Protein AF-A0A858ST60-F1 (afdb_monomer)

pLDDT: mean 84.24, std 15.81, range [35.28, 98.12]

Solvent-accessible surface area (backbone atoms only — not comparable to full-atom values): 11106 Å² total; per-residue (Å²): 142,72,94,86,80,81,90,84,83,56,99,82,56,72,84,71,80,57,80,78,49,50,47,71,65,48,66,47,46,33,68,86,42,82,55,55,53,56,55,50,47,51,54,40,66,73,75,52,78,66,84,66,55,71,64,53,49,55,32,44,48,22,56,53,49,38,51,51,41,40,41,74,74,38,77,75,48,26,35,28,46,76,82,55,61,74,56,27,36,89,90,27,83,46,18,74,73,72,34,45,56,60,40,46,59,47,52,51,49,36,35,74,75,52,35,28,45,74,45,85,43,53,70,44,82,90,79,67,53,66,46,70,21,35,35,42,70,26,74,63,40,45,52,53,58,71,70,43,86,66,54,65,86,57,47,47,69,40,90,84,58,78,75,88,76,50,55,49,101,87,68,48,82,50,83,88,76,82,69,86,88,115

Structure (mmCIF, N/CA/C/O backbone):
data_AF-A0A858ST60-F1
#
_entry.id   AF-A0A858ST60-F1
#
loop_
_atom_site.group_PDB
_atom_site.id
_atom_site.type_symbol
_atom_site.label_atom_id
_atom_site.label_alt_id
_atom_site.label_comp_id
_atom_site.label_asym_id
_atom_site.label_entity_id
_atom_site.label_seq_id
_atom_site.pdbx_PDB_ins_code
_atom_site.Cartn_x
_atom_site.Cartn_y
_atom_site.Cartn_z
_atom_site.occupancy
_atom_site.B_iso_or_equiv
_atom_site.auth_seq_id
_atom_site.auth_comp_id
_atom_site.auth_asym_id
_atom_site.auth_atom_id
_atom_site.pdbx_PDB_model_num
ATOM 1 N N . MET A 1 1 ? 8.477 -40.436 37.171 1.00 43.47 1 MET A N 1
ATOM 2 C CA . MET A 1 1 ? 7.231 -39.637 37.248 1.00 43.47 1 MET A CA 1
ATOM 3 C C . MET A 1 1 ? 7.690 -38.305 36.742 1.00 43.47 1 MET A C 1
ATOM 5 O O . MET A 1 1 ? 8.209 -37.517 37.518 1.00 43.47 1 MET A O 1
ATOM 9 N N . ASP A 1 2 ? 7.718 -38.221 35.424 1.00 41.44 2 ASP A N 1
ATOM 10 C CA . ASP A 1 2 ? 8.486 -37.244 34.677 1.00 41.44 2 ASP A CA 1
ATOM 11 C C . ASP A 1 2 ? 7.484 -36.434 33.866 1.00 41.44 2 ASP A C 1
ATOM 13 O O . ASP A 1 2 ? 6.504 -36.978 33.352 1.00 41.44 2 ASP A O 1
ATOM 17 N N . ASP A 1 3 ? 7.710 -35.129 33.901 1.00 48.69 3 ASP A N 1
ATOM 18 C CA . ASP A 1 3 ? 6.839 -34.047 33.471 1.00 48.69 3 ASP A CA 1
ATOM 19 C C . ASP A 1 3 ? 6.598 -34.052 31.947 1.00 48.69 3 ASP A C 1
ATOM 21 O O . ASP A 1 3 ? 7.170 -33.254 31.209 1.00 48.69 3 ASP A O 1
ATOM 25 N N . ASP A 1 4 ? 5.725 -34.941 31.472 1.00 45.88 4 ASP A N 1
ATOM 26 C CA . ASP A 1 4 ? 5.240 -35.001 30.082 1.00 45.88 4 ASP A CA 1
ATOM 27 C C . ASP A 1 4 ? 3.926 -34.206 29.884 1.00 45.88 4 ASP A C 1
ATOM 29 O O . ASP A 1 4 ? 3.018 -34.655 29.190 1.00 45.88 4 ASP A O 1
ATOM 33 N N . ASP A 1 5 ? 3.801 -33.020 30.491 1.00 44.62 5 ASP A N 1
ATOM 34 C CA . ASP A 1 5 ? 2.557 -32.221 30.477 1.00 44.62 5 ASP A CA 1
ATOM 35 C C . ASP A 1 5 ? 2.788 -30.719 30.186 1.00 44.62 5 ASP A C 1
ATOM 37 O O . ASP A 1 5 ? 2.113 -29.853 30.734 1.00 44.62 5 ASP A O 1
ATOM 41 N N . ASP A 1 6 ? 3.729 -30.385 29.292 1.00 42.47 6 ASP A N 1
ATOM 42 C CA . ASP A 1 6 ? 3.960 -28.985 28.859 1.00 42.47 6 ASP A CA 1
ATOM 43 C C . ASP A 1 6 ? 3.934 -28.782 27.326 1.00 42.47 6 ASP A C 1
ATOM 45 O O . ASP A 1 6 ? 4.264 -27.718 26.803 1.00 42.47 6 ASP A O 1
ATOM 49 N N . TRP A 1 7 ? 3.492 -29.797 26.572 1.00 43.84 7 TRP A N 1
ATOM 50 C CA . TRP A 1 7 ? 3.358 -29.759 25.102 1.00 43.84 7 TRP A CA 1
ATOM 51 C C . TRP A 1 7 ? 1.907 -29.664 24.606 1.00 43.84 7 TRP A C 1
ATOM 53 O O . TRP A 1 7 ? 1.599 -30.022 23.468 1.00 43.84 7 TRP A O 1
ATOM 63 N N . LEU A 1 8 ? 1.007 -29.141 25.442 1.00 40.50 8 LEU A N 1
ATOM 64 C CA . LEU A 1 8 ? -0.413 -28.992 25.124 1.00 40.50 8 LEU A CA 1
ATOM 65 C C . LEU A 1 8 ? -0.915 -27.550 25.309 1.00 40.50 8 LEU A C 1
ATOM 67 O O . LEU A 1 8 ? -1.938 -27.320 25.945 1.00 40.50 8 LEU A O 1
ATOM 71 N N . PHE A 1 9 ? -0.222 -26.567 24.728 1.00 35.91 9 PHE A N 1
ATOM 72 C CA . PHE A 1 9 ? -0.745 -25.200 24.640 1.00 35.91 9 PHE A CA 1
ATOM 73 C C . PHE A 1 9 ? -1.002 -24.784 23.184 1.00 35.91 9 PHE A C 1
ATOM 75 O O . PHE A 1 9 ? -0.092 -24.570 22.387 1.00 35.91 9 PHE A O 1
ATOM 82 N N . ASP A 1 10 ? -2.301 -24.671 22.895 1.00 41.03 10 ASP A N 1
ATOM 83 C CA . ASP A 1 10 ? -2.956 -23.988 21.778 1.00 41.03 10 ASP A CA 1
ATOM 84 C C . ASP A 1 10 ? -2.937 -24.643 20.385 1.00 41.03 10 ASP A C 1
ATOM 86 O O . ASP A 1 10 ? -2.519 -24.064 19.384 1.00 41.03 10 ASP A O 1
ATOM 90 N N . ALA A 1 11 ? -3.611 -25.794 20.274 1.00 35.28 11 ALA A N 1
ATOM 91 C CA . ALA A 1 11 ? -4.172 -26.299 19.008 1.00 35.28 11 ALA A CA 1
ATOM 92 C C . ALA A 1 11 ? -5.413 -25.503 18.510 1.00 35.28 11 ALA A C 1
ATOM 94 O O . ALA A 1 11 ? -6.053 -25.880 17.531 1.00 35.28 11 ALA A O 1
ATOM 95 N N . ALA A 1 12 ? -5.722 -24.372 19.152 1.00 38.00 12 ALA A N 1
ATOM 96 C CA . ALA A 1 12 ? -6.542 -23.275 18.624 1.00 38.00 12 ALA A CA 1
ATOM 97 C C . ALA A 1 12 ? -5.673 -22.017 18.381 1.00 38.00 12 ALA A C 1
ATOM 99 O O . ALA A 1 12 ? -6.116 -20.882 18.562 1.00 38.00 12 ALA A O 1
ATOM 100 N N . GLY A 1 13 ? -4.400 -22.248 18.040 1.00 37.72 13 GLY A N 1
ATOM 101 C CA . GLY A 1 13 ? -3.310 -21.283 18.031 1.00 37.72 13 GLY A CA 1
ATOM 102 C C . GLY A 1 13 ? -3.551 -20.092 17.118 1.00 37.72 13 GLY A C 1
ATOM 103 O O . GLY A 1 13 ? -3.795 -20.226 15.919 1.00 37.72 13 GLY A O 1
ATOM 104 N N . ALA A 1 14 ? -3.447 -18.909 17.714 1.00 39.91 14 ALA A N 1
ATOM 105 C CA . ALA A 1 14 ? -3.382 -17.627 17.042 1.00 39.91 14 ALA A CA 1
ATOM 106 C C . ALA A 1 14 ? -2.530 -17.711 15.767 1.00 39.91 14 ALA A C 1
ATOM 108 O O . ALA A 1 14 ? -1.408 -18.217 15.804 1.00 39.91 14 ALA A O 1
ATOM 109 N N . ILE A 1 15 ? -3.040 -17.167 14.655 1.00 46.59 15 ILE A N 1
ATOM 110 C CA . ILE A 1 15 ? -2.231 -16.875 13.468 1.00 46.59 15 ILE A CA 1
ATOM 111 C C . ILE A 1 15 ? -1.063 -16.016 13.954 1.00 46.59 15 ILE A C 1
ATOM 113 O O . ILE A 1 15 ? -1.207 -14.811 14.171 1.00 46.59 15 ILE A O 1
ATOM 117 N N . ARG A 1 16 ? 0.093 -16.634 14.202 1.00 49.22 16 ARG A N 1
ATOM 118 C CA . ARG A 1 16 ? 1.312 -15.910 14.526 1.00 49.22 16 ARG A CA 1
ATOM 119 C C . ARG A 1 16 ? 1.614 -15.106 13.277 1.00 49.22 16 ARG A C 1
ATOM 121 O O . ARG A 1 16 ? 1.848 -15.684 12.221 1.00 49.22 16 ARG A O 1
ATOM 128 N N . GLU A 1 17 ? 1.515 -13.783 13.370 1.00 68.75 17 GLU A N 1
ATOM 129 C CA . GLU A 1 17 ? 1.722 -12.908 12.222 1.00 68.75 17 GLU A CA 1
ATOM 130 C C . GLU A 1 17 ? 3.141 -13.117 11.690 1.00 68.75 17 GLU A C 1
ATOM 132 O O . GLU A 1 17 ? 4.098 -12.547 12.210 1.00 68.75 17 GLU A O 1
ATOM 137 N N . ASP A 1 18 ? 3.294 -13.955 10.661 1.00 84.00 18 ASP A N 1
ATOM 138 C CA . ASP A 1 18 ? 4.608 -14.197 10.079 1.00 84.00 18 ASP A CA 1
ATOM 139 C C . ASP A 1 18 ? 5.015 -12.980 9.254 1.00 84.00 18 ASP A C 1
ATOM 141 O O . ASP A 1 18 ? 4.629 -12.806 8.098 1.00 84.00 18 ASP A O 1
ATOM 145 N N . LEU A 1 19 ? 5.746 -12.070 9.886 1.00 87.38 19 LEU A N 1
ATOM 146 C CA . LEU A 1 19 ? 6.223 -10.837 9.268 1.00 87.38 19 LEU A CA 1
ATOM 147 C C . LEU A 1 19 ? 7.316 -11.080 8.218 1.00 87.38 19 LEU A C 1
ATOM 149 O O . LEU A 1 19 ? 7.710 -10.123 7.547 1.00 87.38 19 LEU A O 1
ATOM 153 N N . ASN A 1 20 ? 7.835 -12.308 8.105 1.00 88.69 20 ASN A N 1
ATOM 154 C CA . ASN A 1 20 ? 8.818 -12.668 7.086 1.00 88.69 20 ASN A CA 1
ATOM 155 C C . ASN A 1 20 ? 8.144 -13.108 5.779 1.00 88.69 20 ASN A C 1
ATOM 157 O O . ASN A 1 20 ? 8.753 -12.952 4.723 1.00 88.69 20 ASN A O 1
ATOM 161 N N . TYR A 1 21 ? 6.886 -13.558 5.827 1.00 93.12 21 TYR A N 1
ATOM 162 C CA . TYR A 1 21 ? 6.077 -13.797 4.635 1.00 93.12 21 TYR A CA 1
ATOM 163 C C . TYR A 1 21 ? 5.484 -12.478 4.116 1.00 93.12 21 TYR A C 1
ATOM 165 O O . TYR A 1 21 ? 4.349 -12.090 4.412 1.00 93.12 21 TYR A O 1
ATOM 173 N N . SER A 1 22 ? 6.318 -11.715 3.407 1.00 93.31 22 SER A N 1
ATOM 174 C CA . SER A 1 22 ? 5.959 -10.401 2.878 1.00 93.31 22 SER A CA 1
ATOM 175 C C . SER A 1 22 ? 6.624 -10.106 1.542 1.00 93.31 22 SER A C 1
ATOM 177 O O . SER A 1 22 ? 7.790 -10.446 1.360 1.00 93.31 22 SER A O 1
ATOM 179 N N . ASP A 1 23 ? 5.932 -9.358 0.691 1.00 93.81 23 ASP A N 1
ATOM 180 C CA . ASP A 1 23 ? 6.458 -8.831 -0.568 1.00 93.81 23 ASP A CA 1
ATOM 181 C C . ASP A 1 23 ? 6.409 -7.293 -0.592 1.00 93.81 23 ASP A C 1
ATOM 183 O O . ASP A 1 23 ? 5.606 -6.667 0.105 1.00 93.81 23 ASP A O 1
ATOM 187 N N . ARG A 1 24 ? 7.300 -6.645 -1.340 1.00 93.06 24 ARG A N 1
ATOM 188 C CA . ARG A 1 24 ? 7.417 -5.178 -1.403 1.00 93.06 24 ARG A CA 1
ATOM 189 C C . ARG A 1 24 ? 6.194 -4.555 -2.064 1.00 93.06 24 ARG A C 1
ATOM 191 O O . ARG A 1 24 ? 5.686 -5.108 -3.029 1.00 93.06 24 ARG A O 1
ATOM 198 N N . LEU A 1 25 ? 5.739 -3.403 -1.562 1.00 93.75 25 LEU A N 1
ATOM 199 C CA . LEU A 1 25 ? 4.700 -2.590 -2.198 1.00 93.75 25 LEU A CA 1
ATOM 200 C C . LEU A 1 25 ? 5.037 -2.409 -3.682 1.00 93.75 25 LEU A C 1
ATOM 202 O O . LEU A 1 25 ? 6.072 -1.824 -4.014 1.00 93.75 25 LEU A O 1
ATOM 206 N N . ASP A 1 26 ? 4.176 -2.932 -4.550 1.00 90.81 26 ASP A N 1
ATOM 207 C CA . ASP A 1 26 ? 4.356 -2.800 -5.987 1.00 90.81 26 ASP A CA 1
ATOM 208 C C . ASP A 1 26 ? 3.832 -1.434 -6.419 1.00 90.81 26 ASP A C 1
ATOM 210 O O . ASP A 1 26 ? 2.626 -1.195 -6.505 1.00 90.81 26 ASP A O 1
ATOM 214 N N . VAL A 1 27 ? 4.760 -0.511 -6.668 1.00 87.38 27 VAL A N 1
ATOM 215 C CA . VAL A 1 27 ? 4.411 0.840 -7.105 1.00 87.38 27 VAL A CA 1
ATOM 216 C C . VAL A 1 27 ? 3.736 0.847 -8.469 1.00 87.38 27 VAL A C 1
ATOM 218 O O . VAL A 1 27 ? 2.998 1.784 -8.763 1.00 87.38 27 VAL A O 1
ATOM 221 N N . HIS A 1 28 ? 3.932 -0.215 -9.261 1.00 84.56 28 HIS A N 1
ATOM 222 C CA . HIS A 1 28 ? 3.487 -0.342 -10.644 1.00 84.56 28 HIS A CA 1
ATOM 223 C C . HIS A 1 28 ? 2.035 -0.747 -10.825 1.00 84.56 28 HIS A C 1
ATOM 225 O O . HIS A 1 28 ? 1.580 -0.836 -11.963 1.00 84.56 28 HIS A O 1
ATOM 231 N N . ARG A 1 29 ? 1.274 -0.901 -9.738 1.00 87.94 29 ARG A N 1
ATOM 232 C CA . ARG A 1 29 ? -0.150 -1.245 -9.804 1.00 87.94 29 ARG A CA 1
ATOM 233 C C . ARG A 1 29 ? -0.971 -0.138 -10.453 1.00 87.94 29 ARG A C 1
ATOM 235 O O . ARG A 1 29 ? -1.128 0.960 -9.914 1.00 87.94 29 ARG A O 1
ATOM 242 N N . TRP A 1 30 ? -1.553 -0.466 -11.601 1.00 85.25 30 TRP A N 1
ATOM 243 C CA . TRP A 1 30 ? -2.397 0.428 -12.379 1.00 85.25 30 TRP A CA 1
ATOM 244 C C . TRP A 1 30 ? -3.703 -0.259 -12.781 1.00 85.25 30 TRP A C 1
ATOM 246 O O . TRP A 1 30 ? -3.767 -1.468 -12.960 1.00 85.25 30 TRP A O 1
ATOM 256 N N . THR A 1 31 ? -4.760 0.534 -12.931 1.00 86.88 31 THR A N 1
ATOM 257 C CA . THR A 1 31 ? -6.047 0.078 -13.466 1.00 86.88 31 THR A CA 1
ATOM 258 C C . THR A 1 31 ? -6.780 1.257 -14.098 1.00 86.88 31 THR A C 1
ATOM 260 O O . THR A 1 31 ? -6.719 2.383 -13.587 1.00 86.88 31 THR A O 1
ATOM 263 N N . ASP A 1 32 ? -7.460 1.006 -15.203 1.00 86.00 32 ASP A N 1
ATOM 264 C CA . ASP A 1 32 ? -8.447 1.862 -15.861 1.00 86.00 32 ASP A CA 1
ATOM 265 C C . ASP A 1 32 ? -9.869 1.279 -15.740 1.00 86.00 32 ASP A C 1
ATOM 267 O O . ASP A 1 32 ? -10.821 1.815 -16.308 1.00 86.00 32 ASP A O 1
ATOM 271 N N . HIS A 1 33 ? -10.026 0.214 -14.948 1.00 90.00 33 HIS A N 1
ATOM 272 C CA . HIS A 1 33 ? -11.275 -0.510 -14.786 1.00 90.00 33 HIS A CA 1
ATOM 273 C C . HIS A 1 33 ? -12.370 0.372 -14.169 1.00 90.00 33 HIS A C 1
ATOM 275 O O . HIS A 1 33 ? -12.182 1.017 -13.126 1.00 90.00 33 HIS A O 1
ATOM 281 N N . LYS A 1 34 ? -13.543 0.374 -14.812 1.00 90.94 34 LYS A N 1
ATOM 282 C CA . LYS A 1 34 ? -14.658 1.283 -14.504 1.00 90.94 34 LYS A CA 1
ATOM 283 C C . LYS A 1 34 ? -15.261 1.053 -13.112 1.00 90.94 34 LYS A C 1
ATOM 285 O O . LYS A 1 34 ? -15.839 1.986 -12.571 1.00 90.94 34 LYS A O 1
ATOM 290 N N . GLU A 1 35 ? -15.089 -0.123 -12.504 1.00 91.44 35 GLU A N 1
ATOM 291 C CA . GLU A 1 35 ? -15.508 -0.422 -11.126 1.00 91.44 35 GLU A CA 1
ATOM 292 C C . GLU A 1 35 ? -14.389 -0.196 -10.095 1.00 91.44 35 GLU A C 1
ATOM 294 O O . GLU A 1 35 ? -14.672 0.163 -8.950 1.00 91.44 35 GLU A O 1
ATOM 299 N N . ALA A 1 36 ? -13.115 -0.326 -10.485 1.00 91.38 36 ALA A N 1
ATOM 300 C CA . ALA A 1 36 ? -11.993 -0.143 -9.560 1.00 91.38 36 ALA A CA 1
ATOM 301 C C . ALA A 1 36 ? -11.788 1.337 -9.202 1.00 91.38 36 ALA A C 1
ATOM 303 O O . ALA A 1 36 ? -11.476 1.681 -8.060 1.00 91.38 36 ALA A O 1
ATOM 304 N N . ILE A 1 37 ? -12.013 2.239 -10.162 1.00 91.56 37 ILE A N 1
ATOM 305 C CA . ILE A 1 37 ? -11.901 3.685 -9.938 1.00 91.56 37 ILE A CA 1
ATOM 306 C C . ILE A 1 37 ? -12.939 4.182 -8.903 1.00 91.56 37 ILE A C 1
ATOM 308 O O . ILE A 1 37 ? -12.527 4.806 -7.920 1.00 91.56 37 ILE A O 1
ATOM 312 N N . PRO A 1 38 ? -14.254 3.905 -9.043 1.00 93.62 38 PRO A N 1
ATOM 313 C CA . PRO A 1 38 ? -15.254 4.246 -8.031 1.00 93.62 38 PRO A CA 1
ATOM 314 C C . PRO A 1 38 ? -14.983 3.631 -6.660 1.00 93.62 38 PRO A C 1
ATOM 316 O O . PRO A 1 38 ? -15.195 4.304 -5.654 1.00 93.62 38 PRO A O 1
ATOM 319 N N . PHE A 1 39 ? -14.483 2.394 -6.608 1.00 95.44 39 PHE A N 1
ATOM 320 C CA . PHE A 1 39 ? -14.124 1.735 -5.353 1.00 95.44 39 PHE A CA 1
ATOM 321 C C . PHE A 1 39 ? -13.089 2.546 -4.557 1.00 95.44 39 PHE A C 1
ATOM 323 O O . PHE A 1 39 ? -13.296 2.865 -3.386 1.00 95.44 39 PHE A O 1
ATOM 330 N N . ILE A 1 40 ? -12.003 2.964 -5.212 1.00 94.69 40 ILE A N 1
ATOM 331 C CA . ILE A 1 40 ? -10.949 3.771 -4.579 1.00 94.69 40 ILE A CA 1
ATOM 332 C C . ILE A 1 40 ? -11.468 5.170 -4.237 1.00 94.69 40 ILE A C 1
ATOM 334 O O . ILE A 1 40 ? -11.181 5.685 -3.154 1.00 94.69 40 ILE A O 1
ATOM 338 N N . ASN A 1 41 ? -12.260 5.776 -5.129 1.00 93.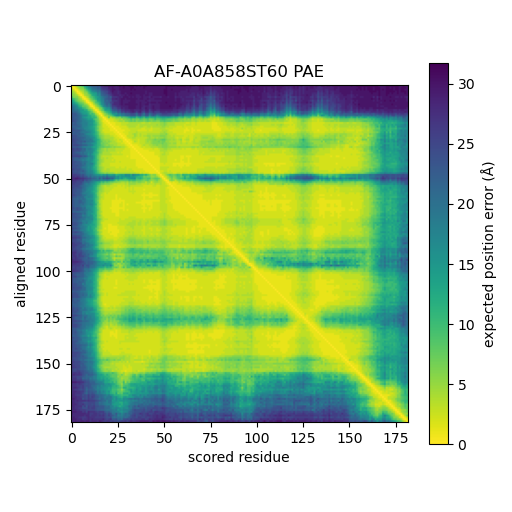69 41 ASN A N 1
ATOM 339 C CA . ASN A 1 41 ? -12.889 7.070 -4.868 1.00 93.69 41 ASN A CA 1
ATOM 340 C C . ASN A 1 41 ? -13.779 7.020 -3.621 1.00 93.69 41 ASN A C 1
ATOM 342 O O . ASN A 1 41 ? -13.734 7.946 -2.820 1.00 93.69 41 ASN A O 1
ATOM 346 N N . ASN A 1 42 ? -14.516 5.928 -3.401 1.00 94.62 42 ASN A N 1
ATOM 347 C CA . ASN A 1 42 ? -15.349 5.761 -2.214 1.00 94.62 42 ASN A CA 1
ATOM 348 C C . ASN A 1 42 ? -14.523 5.764 -0.917 1.00 94.62 42 ASN A C 1
ATOM 350 O O . ASN A 1 42 ? -14.877 6.465 0.031 1.00 94.62 42 ASN A O 1
ATOM 354 N N . ILE A 1 43 ? -13.398 5.038 -0.892 1.00 95.50 43 ILE A N 1
ATOM 355 C CA . ILE A 1 43 ? -12.458 5.054 0.242 1.00 95.50 43 ILE A CA 1
ATOM 356 C C . ILE A 1 43 ? -11.913 6.471 0.452 1.00 95.50 43 ILE A C 1
ATOM 358 O O . ILE A 1 43 ? -11.880 6.970 1.579 1.00 95.50 43 ILE A O 1
ATOM 362 N N . TYR A 1 44 ? -11.510 7.140 -0.629 1.00 95.19 44 TYR A N 1
ATOM 363 C CA . TYR A 1 44 ? -10.999 8.504 -0.558 1.00 95.19 44 TYR A CA 1
ATOM 364 C C . TYR A 1 44 ? -12.031 9.461 0.047 1.00 95.19 44 TYR A C 1
ATOM 366 O O . TYR A 1 44 ? -11.740 10.159 1.016 1.00 95.19 44 TYR A O 1
ATOM 374 N N . ASP A 1 45 ? -13.236 9.495 -0.516 1.00 93.75 45 ASP A N 1
ATOM 375 C CA . ASP A 1 45 ? -14.262 10.466 -0.144 1.00 93.75 45 ASP A CA 1
ATOM 376 C C . ASP A 1 45 ? -14.737 10.245 1.302 1.00 93.75 45 ASP A C 1
ATOM 378 O O . ASP A 1 45 ? -15.075 11.206 1.991 1.00 93.75 45 ASP A O 1
ATOM 382 N N . ARG A 1 46 ? -14.685 9.001 1.800 1.00 94.62 46 ARG A N 1
ATOM 383 C CA . ARG A 1 46 ? -15.049 8.666 3.182 1.00 94.62 46 ARG A CA 1
ATOM 384 C C . ARG A 1 46 ? -13.975 9.031 4.212 1.00 94.62 46 ARG A C 1
ATOM 386 O O . ARG A 1 46 ? -14.332 9.453 5.308 1.00 94.62 46 ARG A O 1
ATOM 393 N N . TYR A 1 47 ? -12.687 8.862 3.899 1.00 94.69 47 TYR A N 1
ATOM 394 C CA . TYR A 1 47 ? -11.620 8.906 4.917 1.00 94.69 47 TYR A CA 1
ATOM 395 C C . TYR A 1 47 ? -10.536 9.974 4.696 1.00 94.69 47 TYR A C 1
ATOM 397 O O . TYR A 1 47 ? -9.780 10.273 5.621 1.00 94.69 47 TYR A O 1
ATOM 405 N N . PHE A 1 48 ? -10.454 10.565 3.501 1.00 90.50 48 PHE A N 1
ATOM 406 C CA . PHE A 1 48 ? -9.371 11.465 3.079 1.00 90.50 48 PHE A CA 1
ATOM 407 C C . PHE A 1 48 ? -9.857 12.860 2.653 1.00 90.50 48 PHE A C 1
ATOM 409 O O . PHE A 1 48 ? -9.110 13.601 2.012 1.00 90.50 48 PHE A O 1
ATOM 416 N N . ALA A 1 49 ? -11.093 13.243 2.987 1.00 77.75 49 ALA A N 1
ATOM 417 C CA . ALA A 1 49 ? -11.657 14.539 2.612 1.00 77.75 49 ALA A CA 1
ATOM 418 C C . ALA A 1 49 ? -10.782 15.715 3.116 1.00 77.75 49 ALA A C 1
ATOM 420 O O . ALA A 1 49 ? -10.752 16.024 4.304 1.00 77.75 49 ALA A O 1
ATOM 421 N N . GLY A 1 50 ? -10.050 16.358 2.195 1.00 73.56 50 GLY A N 1
ATOM 422 C CA . GLY A 1 50 ? -9.160 17.499 2.454 1.00 73.56 50 GLY A CA 1
ATOM 423 C C . GLY A 1 50 ? -7.804 17.426 1.725 1.00 73.56 50 GLY A C 1
ATOM 424 O O . GLY A 1 50 ? -7.370 16.372 1.270 1.00 73.56 50 GLY A O 1
ATOM 425 N N . GLY A 1 51 ? -7.111 18.566 1.610 1.00 70.44 51 GLY A N 1
ATOM 426 C CA . GLY A 1 51 ? -5.731 18.649 1.101 1.00 70.44 51 GLY A CA 1
ATOM 427 C C . GLY A 1 51 ? -5.543 18.439 -0.414 1.00 70.44 51 GLY A C 1
ATOM 428 O O . GLY A 1 51 ? -6.433 18.691 -1.224 1.00 70.44 51 GLY A O 1
ATOM 429 N N . TYR A 1 52 ? -4.338 18.002 -0.809 1.00 81.44 52 TYR A N 1
ATOM 430 C CA . TYR A 1 52 ? -3.953 17.777 -2.210 1.00 81.44 52 TYR A CA 1
ATOM 431 C C . TYR A 1 52 ? -4.518 16.454 -2.747 1.00 81.44 52 TYR A C 1
ATOM 433 O O . TYR A 1 52 ? -3.839 15.421 -2.711 1.00 81.44 52 TYR A O 1
ATOM 441 N N . ARG A 1 53 ? -5.751 16.494 -3.271 1.00 87.88 53 ARG A N 1
ATOM 442 C CA . ARG A 1 53 ? -6.477 15.310 -3.766 1.00 87.88 53 ARG A CA 1
ATOM 443 C C . ARG A 1 53 ? -5.658 14.457 -4.724 1.00 87.88 53 ARG A C 1
ATOM 445 O O . ARG A 1 53 ? -5.547 13.260 -4.502 1.00 87.88 53 ARG A O 1
ATOM 452 N N . ASN A 1 54 ? -5.038 15.057 -5.737 1.00 89.00 54 ASN A N 1
ATOM 453 C CA . ASN A 1 54 ? -4.343 14.301 -6.785 1.00 89.00 54 ASN A CA 1
ATOM 454 C C . ASN A 1 54 ? -3.182 13.460 -6.234 1.00 89.00 54 ASN A C 1
ATOM 456 O O . ASN A 1 54 ? -3.049 12.288 -6.578 1.00 89.00 54 ASN A O 1
ATOM 460 N N . VAL A 1 55 ? -2.371 14.036 -5.340 1.00 89.62 55 VAL A N 1
ATOM 461 C CA . VAL A 1 55 ? -1.232 13.327 -4.740 1.00 89.62 55 VAL A CA 1
ATOM 462 C C . VAL A 1 55 ? -1.734 12.217 -3.824 1.00 89.62 55 VAL A C 1
ATOM 464 O O . VAL A 1 55 ? -1.298 11.075 -3.946 1.00 89.62 55 VAL A O 1
ATOM 467 N N . THR A 1 56 ? -2.679 12.521 -2.938 1.00 92.75 56 THR A N 1
ATOM 468 C CA . THR A 1 56 ? -3.226 11.539 -1.993 1.00 92.75 56 THR A CA 1
ATOM 469 C C . THR A 1 56 ? -3.925 10.393 -2.724 1.00 92.75 56 THR A C 1
ATOM 471 O O . THR A 1 56 ? -3.636 9.236 -2.444 1.00 92.75 56 THR A O 1
ATOM 474 N N . MET A 1 57 ? -4.757 10.701 -3.722 1.00 92.19 57 MET A N 1
ATOM 475 C CA . MET A 1 57 ? -5.460 9.716 -4.547 1.00 92.19 57 MET A CA 1
ATOM 476 C C . MET A 1 57 ? -4.490 8.790 -5.280 1.00 92.19 57 MET A C 1
ATOM 478 O O . MET A 1 57 ? -4.691 7.581 -5.300 1.00 92.19 57 MET A O 1
ATOM 482 N N . LYS A 1 58 ? -3.411 9.338 -5.849 1.00 91.31 58 LYS A N 1
ATOM 483 C CA . LYS A 1 58 ? -2.402 8.540 -6.549 1.00 91.31 58 LYS A CA 1
ATOM 484 C C . LYS A 1 58 ? -1.734 7.517 -5.627 1.00 91.31 58 LYS A C 1
ATOM 486 O O . LYS A 1 58 ? -1.621 6.353 -5.992 1.00 91.31 58 LYS A O 1
ATOM 491 N N . ASN A 1 59 ? -1.339 7.938 -4.426 1.00 92.81 59 ASN A N 1
ATOM 492 C CA . ASN A 1 59 ? -0.714 7.048 -3.442 1.00 92.81 59 ASN A CA 1
ATOM 493 C C . ASN A 1 59 ? -1.736 6.039 -2.875 1.00 92.81 59 ASN A C 1
ATOM 495 O O . ASN A 1 59 ? -1.416 4.863 -2.730 1.00 92.81 59 ASN A O 1
ATOM 499 N N . LEU A 1 60 ? -2.979 6.471 -2.626 1.00 95.06 60 LEU A N 1
ATOM 500 C CA . LEU A 1 60 ? -4.076 5.606 -2.181 1.00 95.06 60 LEU A CA 1
ATOM 501 C C . LEU A 1 60 ? -4.387 4.507 -3.195 1.00 95.06 60 LEU A C 1
ATOM 503 O O . LEU A 1 60 ? -4.499 3.347 -2.808 1.00 95.06 60 LEU A O 1
ATOM 507 N N . LYS A 1 61 ? -4.477 4.857 -4.483 1.00 93.94 61 LYS A N 1
ATOM 508 C CA . LYS A 1 61 ? -4.723 3.906 -5.572 1.00 93.94 61 LYS A CA 1
ATOM 509 C C . LYS A 1 61 ? -3.707 2.772 -5.546 1.00 93.94 61 LYS A C 1
ATOM 511 O O . LYS A 1 61 ? -4.105 1.616 -5.532 1.00 93.94 61 LYS A O 1
ATOM 516 N N . VAL A 1 62 ? -2.417 3.092 -5.481 1.00 93.44 62 VAL A N 1
ATOM 517 C CA . VAL A 1 62 ? -1.373 2.060 -5.461 1.00 93.44 62 VAL A CA 1
ATOM 518 C C . VAL A 1 62 ? -1.471 1.182 -4.219 1.00 93.44 62 VAL A C 1
ATOM 520 O O . VAL A 1 62 ? -1.497 -0.037 -4.347 1.00 93.44 62 VAL A O 1
ATOM 523 N N . VAL A 1 63 ? -1.569 1.782 -3.028 1.00 96.06 63 VAL A N 1
ATOM 524 C CA . VAL A 1 63 ? -1.635 1.028 -1.766 1.00 96.06 63 VAL A CA 1
ATOM 525 C C . VAL A 1 63 ? -2.824 0.068 -1.759 1.00 96.06 63 VAL A C 1
ATOM 527 O O . VAL A 1 63 ? -2.665 -1.106 -1.437 1.00 96.06 63 VAL A O 1
ATOM 530 N N . VAL A 1 64 ? -4.010 0.547 -2.134 1.00 96.81 64 VAL A N 1
ATOM 531 C CA . VAL A 1 64 ? -5.238 -0.255 -2.102 1.00 96.81 64 VAL A CA 1
ATOM 532 C C . VAL A 1 64 ? -5.212 -1.363 -3.155 1.00 96.81 64 VAL A C 1
ATOM 534 O O . VAL A 1 64 ? -5.568 -2.495 -2.837 1.00 96.81 64 VAL A O 1
ATOM 537 N N . LEU A 1 65 ? -4.769 -1.073 -4.383 1.00 95.75 65 LEU A N 1
ATOM 538 C CA . LEU A 1 65 ? -4.705 -2.076 -5.451 1.00 95.75 65 LEU A CA 1
ATOM 539 C C . LEU A 1 65 ? -3.661 -3.154 -5.168 1.00 95.75 65 LEU A C 1
ATOM 541 O O . LEU A 1 65 ? -3.929 -4.330 -5.398 1.00 95.75 65 LEU A O 1
ATOM 545 N N . ASP A 1 66 ? -2.491 -2.780 -4.649 1.00 95.81 66 ASP A N 1
ATOM 546 C CA . ASP A 1 66 ? -1.459 -3.754 -4.298 1.00 95.81 66 ASP A CA 1
ATOM 547 C C . ASP A 1 66 ? -1.918 -4.677 -3.162 1.00 95.81 66 ASP A C 1
ATOM 549 O O . ASP A 1 66 ? -1.772 -5.896 -3.259 1.00 95.81 66 ASP A O 1
ATOM 553 N N . LEU A 1 67 ? -2.561 -4.117 -2.129 1.00 97.12 67 LEU A N 1
ATOM 554 C CA . LEU A 1 67 ? -3.168 -4.905 -1.053 1.00 97.12 67 LEU A CA 1
ATOM 555 C C . LEU A 1 67 ? -4.255 -5.846 -1.578 1.00 97.12 67 LEU A C 1
ATOM 557 O O . LEU A 1 67 ? -4.293 -7.002 -1.164 1.00 97.12 67 LEU A O 1
ATOM 561 N N . PHE A 1 68 ? -5.109 -5.377 -2.491 1.00 96.75 68 PHE A N 1
ATOM 562 C CA . PHE A 1 68 ? -6.155 -6.197 -3.099 1.00 96.75 68 PHE A CA 1
ATOM 563 C C . PHE A 1 68 ? -5.570 -7.379 -3.877 1.00 96.75 68 PHE A C 1
ATOM 565 O O . PHE A 1 68 ? -5.973 -8.519 -3.647 1.00 96.75 68 PHE A O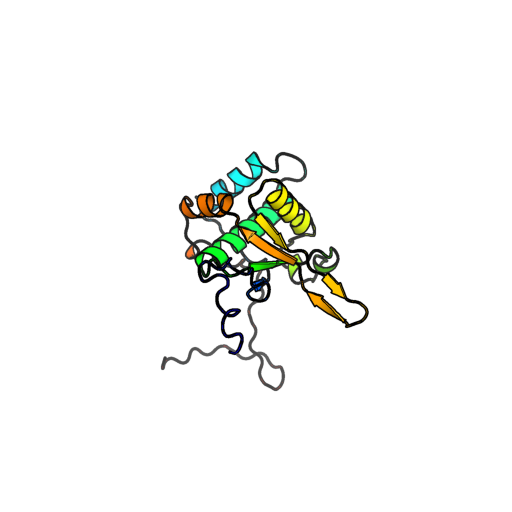 1
ATOM 572 N N . VAL A 1 69 ? -4.595 -7.130 -4.760 1.00 95.44 69 VAL A N 1
ATOM 573 C CA . VAL A 1 69 ? -3.971 -8.192 -5.565 1.00 95.44 69 VAL A CA 1
ATOM 574 C C . VAL A 1 69 ? -3.267 -9.209 -4.673 1.00 95.44 69 VAL A C 1
ATOM 576 O O . VAL A 1 69 ? -3.447 -10.412 -4.861 1.00 95.44 69 VAL A O 1
ATOM 579 N N . LYS A 1 70 ? -2.492 -8.751 -3.683 1.00 95.81 70 LYS A N 1
ATOM 580 C CA . LYS A 1 70 ? -1.762 -9.649 -2.780 1.00 95.81 70 LYS A CA 1
ATOM 581 C C . LYS A 1 70 ? -2.694 -10.474 -1.916 1.00 95.81 70 LYS A C 1
ATOM 583 O O . LYS A 1 70 ? -2.515 -11.682 -1.860 1.00 95.81 70 LYS A O 1
ATOM 588 N N . TRP A 1 71 ? -3.719 -9.859 -1.328 1.00 96.00 71 TRP A N 1
ATOM 589 C CA . TRP A 1 71 ? -4.716 -10.585 -0.543 1.00 96.00 71 TRP A CA 1
ATOM 590 C C . TRP A 1 71 ? -5.463 -11.629 -1.383 1.00 96.00 71 TRP A C 1
ATOM 592 O O . TRP A 1 71 ? -5.678 -12.745 -0.918 1.00 96.00 71 TRP A O 1
ATOM 602 N N . LYS A 1 72 ? -5.817 -11.298 -2.632 1.00 94.50 72 LYS A N 1
ATOM 603 C CA . LYS A 1 72 ? -6.435 -12.254 -3.560 1.00 94.50 72 LYS A CA 1
ATOM 604 C C . LYS A 1 72 ? -5.507 -13.404 -3.950 1.00 94.50 72 LYS A C 1
ATOM 606 O O . LYS A 1 72 ? -6.005 -14.492 -4.217 1.00 94.50 72 LYS A O 1
ATOM 611 N N . SER A 1 73 ? -4.199 -13.160 -4.017 1.00 93.88 73 SER A N 1
ATOM 612 C CA . SER A 1 73 ? -3.199 -14.183 -4.330 1.00 93.88 73 SER A CA 1
ATOM 613 C C . SER A 1 73 ? -2.918 -15.095 -3.136 1.00 93.88 73 SER A C 1
ATOM 615 O O . SER A 1 73 ? -2.928 -16.312 -3.285 1.00 93.88 73 SER A O 1
ATOM 617 N N . ASP A 1 74 ? -2.646 -14.515 -1.968 1.00 93.81 74 ASP A N 1
ATOM 618 C CA . ASP A 1 74 ? -2.455 -15.226 -0.706 1.00 93.81 74 ASP A CA 1
ATOM 619 C C . ASP A 1 74 ? -2.856 -14.305 0.468 1.00 93.81 74 ASP A C 1
ATOM 621 O O . ASP A 1 74 ? -2.179 -13.304 0.730 1.00 93.81 74 ASP A O 1
ATOM 625 N N . PRO A 1 75 ? -3.921 -14.635 1.225 1.00 93.06 75 PRO A N 1
ATOM 626 C CA . PRO A 1 75 ? -4.372 -13.838 2.366 1.00 93.06 75 PRO A CA 1
ATOM 627 C C . PRO A 1 75 ? -3.338 -13.649 3.488 1.00 93.06 75 PRO A C 1
ATOM 629 O O . PRO A 1 75 ? -3.480 -12.729 4.295 1.00 93.06 75 PRO A O 1
ATOM 632 N N . ASN A 1 76 ? -2.312 -14.500 3.568 1.00 91.12 76 ASN A N 1
ATOM 633 C CA . ASN A 1 76 ? -1.248 -14.409 4.569 1.00 91.12 76 ASN A CA 1
ATOM 634 C C . ASN A 1 76 ? -0.098 -13.490 4.134 1.00 91.12 76 ASN A C 1
ATOM 636 O O . ASN A 1 76 ? 0.703 -13.077 4.987 1.00 91.12 76 ASN A O 1
ATOM 640 N N . LEU A 1 77 ? -0.005 -13.169 2.836 1.00 94.12 77 LEU A N 1
ATOM 641 C CA . LEU A 1 77 ? 1.071 -12.367 2.266 1.00 94.12 77 LEU A CA 1
ATOM 642 C C . LEU A 1 77 ? 0.943 -10.907 2.696 1.00 94.12 77 LEU A C 1
ATOM 644 O O . LEU A 1 77 ? -0.007 -10.198 2.360 1.00 94.12 77 LEU A O 1
ATOM 648 N N . LYS A 1 78 ? 1.950 -10.423 3.423 1.00 95.81 78 LYS A N 1
ATOM 649 C CA . LYS A 1 78 ? 2.000 -9.026 3.865 1.00 95.81 78 LYS A CA 1
ATOM 650 C C . LYS A 1 78 ? 2.655 -8.147 2.814 1.00 95.81 78 LYS A C 1
ATOM 652 O O . LYS A 1 78 ? 3.528 -8.578 2.066 1.00 95.81 78 LYS A O 1
ATOM 657 N N . THR A 1 79 ? 2.313 -6.868 2.831 1.00 96.50 79 THR A N 1
ATOM 658 C CA . THR A 1 79 ? 2.982 -5.867 2.001 1.00 96.50 79 THR A CA 1
ATOM 659 C C . THR A 1 79 ? 4.022 -5.122 2.822 1.00 96.50 79 THR A C 1
ATOM 661 O O . THR A 1 79 ? 3.699 -4.512 3.838 1.00 96.50 79 THR A O 1
ATOM 664 N N . SER A 1 80 ? 5.282 -5.162 2.404 1.00 95.31 80 SER A N 1
ATOM 665 C CA . SER A 1 80 ? 6.350 -4.372 3.010 1.00 95.31 80 SER A CA 1
ATOM 666 C C . SER A 1 80 ? 6.472 -3.005 2.336 1.00 95.31 80 SER A C 1
ATOM 668 O O . SER A 1 80 ? 6.393 -2.890 1.116 1.00 95.31 80 SER A O 1
ATOM 670 N N . TYR A 1 81 ? 6.657 -1.952 3.128 1.00 94.62 81 TYR A N 1
ATOM 671 C CA . TYR A 1 81 ? 6.789 -0.583 2.635 1.00 94.62 81 TYR A CA 1
ATOM 672 C C . TYR A 1 81 ? 7.776 0.207 3.494 1.00 94.62 81 TYR A C 1
ATOM 674 O O . TYR A 1 81 ? 7.903 -0.012 4.707 1.00 94.62 81 TYR A O 1
ATOM 682 N N . SER A 1 82 ? 8.497 1.137 2.868 1.00 92.31 82 SER A N 1
ATOM 683 C CA . SER A 1 82 ? 9.407 1.999 3.613 1.00 92.31 82 SER A CA 1
ATOM 684 C C . SER A 1 82 ? 8.662 3.112 4.343 1.00 92.31 82 SER A C 1
ATOM 686 O O . SER A 1 82 ? 7.753 3.739 3.803 1.00 92.31 82 SER A O 1
ATOM 688 N N . ARG A 1 83 ? 9.110 3.400 5.566 1.00 91.69 83 ARG A N 1
ATOM 689 C CA . ARG A 1 83 ? 8.710 4.586 6.337 1.00 91.69 83 ARG A CA 1
ATOM 690 C C . ARG A 1 83 ? 9.769 5.689 6.328 1.00 91.69 83 ARG A C 1
ATOM 692 O O . ARG A 1 83 ? 9.589 6.718 6.969 1.00 91.69 83 ARG A O 1
ATOM 699 N N . ASN A 1 84 ? 10.883 5.479 5.632 1.00 90.06 84 ASN A N 1
ATOM 700 C CA . ASN A 1 84 ? 11.920 6.484 5.469 1.00 90.06 84 ASN A CA 1
ATOM 701 C C . ASN A 1 84 ? 11.576 7.372 4.271 1.00 90.06 84 ASN A C 1
ATOM 703 O O . ASN A 1 84 ? 11.438 6.880 3.156 1.00 90.06 84 ASN A O 1
ATOM 707 N N . SER A 1 85 ? 11.472 8.683 4.481 1.00 87.19 85 SER A N 1
ATOM 708 C CA . SER A 1 85 ? 11.151 9.639 3.415 1.00 87.19 85 SER A CA 1
ATOM 709 C C . SER A 1 85 ? 12.192 9.660 2.293 1.00 87.19 85 SER A C 1
ATOM 711 O O . SER A 1 85 ? 11.834 9.933 1.147 1.00 87.19 85 SER A O 1
ATOM 713 N N . ASN A 1 86 ? 13.455 9.350 2.601 1.00 87.25 86 ASN A N 1
ATOM 714 C CA . ASN A 1 86 ? 14.531 9.314 1.609 1.00 87.25 86 ASN A CA 1
ATOM 715 C C . ASN A 1 86 ? 14.345 8.193 0.580 1.00 87.25 86 ASN A C 1
ATOM 717 O O . ASN A 1 86 ? 14.793 8.332 -0.553 1.00 87.25 86 ASN A O 1
ATOM 721 N N . ASP A 1 87 ? 13.615 7.134 0.931 1.00 86.44 87 ASP A N 1
ATOM 722 C CA . ASP A 1 87 ? 13.366 6.014 0.023 1.00 86.44 87 ASP A CA 1
ATOM 723 C C . ASP A 1 87 ? 12.344 6.376 -1.071 1.00 86.44 87 ASP A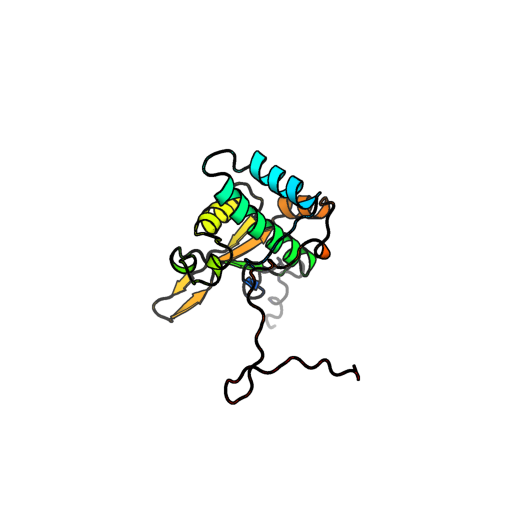 C 1
ATOM 725 O O . ASP A 1 87 ? 12.113 5.566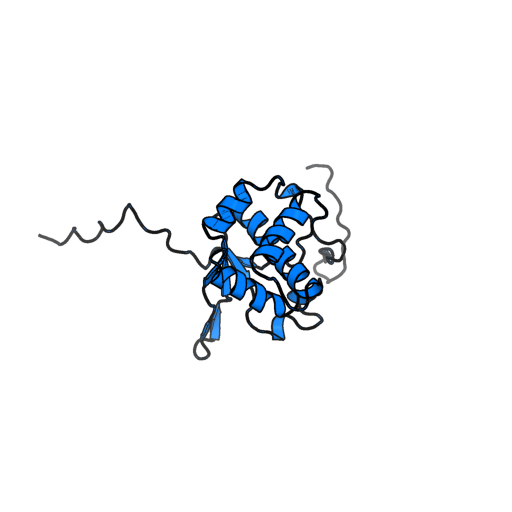 -1.957 1.00 86.44 87 ASP A O 1
ATOM 729 N N . TYR A 1 88 ? 11.754 7.580 -1.031 1.00 87.81 88 TYR A N 1
ATOM 730 C CA . TYR A 1 88 ? 10.787 8.104 -2.009 1.00 87.81 88 TYR A CA 1
ATOM 731 C C . TYR A 1 88 ? 11.349 9.258 -2.861 1.00 87.81 88 TYR A C 1
ATOM 733 O O . TYR A 1 88 ? 10.591 9.973 -3.527 1.00 87.81 88 TYR A O 1
ATOM 741 N N . GLN A 1 89 ? 12.663 9.499 -2.808 1.00 85.12 89 GLN A N 1
ATOM 742 C CA . GLN A 1 89 ? 13.328 10.543 -3.595 1.00 85.12 89 GLN A CA 1
ATOM 743 C C . GLN A 1 89 ? 13.363 10.202 -5.089 1.00 85.12 89 GLN A C 1
ATOM 745 O O . GLN A 1 89 ? 13.229 9.043 -5.473 1.00 85.12 89 GLN A O 1
ATOM 750 N N . VAL A 1 90 ? 13.552 11.213 -5.940 1.00 79.81 90 VAL A N 1
ATOM 751 C CA . VAL A 1 90 ? 13.669 11.026 -7.396 1.00 79.81 90 VAL A CA 1
ATOM 752 C C . VAL A 1 90 ? 14.766 10.007 -7.715 1.00 79.81 90 VAL A C 1
ATOM 754 O O . VAL A 1 90 ? 15.863 10.096 -7.173 1.00 79.81 90 VAL A O 1
ATOM 757 N N . GLY A 1 91 ? 14.448 9.024 -8.561 1.00 75.25 91 GLY A N 1
ATOM 758 C CA . GLY A 1 91 ? 15.350 7.916 -8.905 1.00 75.25 91 GLY A CA 1
ATOM 759 C C . GLY A 1 91 ? 15.347 6.743 -7.917 1.00 75.25 91 GLY A C 1
ATOM 760 O O . GLY A 1 91 ? 16.040 5.757 -8.147 1.00 75.25 91 GLY A O 1
ATOM 761 N N . SER A 1 92 ? 14.572 6.812 -6.830 1.00 81.56 92 SER A N 1
ATOM 762 C CA . SER A 1 92 ? 14.298 5.638 -5.993 1.00 81.56 92 SER A CA 1
ATOM 763 C C . SER A 1 92 ? 13.252 4.728 -6.636 1.00 81.56 92 SER A C 1
ATOM 765 O O . SER A 1 92 ? 12.379 5.200 -7.364 1.00 81.56 92 SER A O 1
ATOM 767 N N . ILE A 1 93 ? 13.278 3.445 -6.265 1.00 70.81 93 ILE A N 1
ATOM 768 C CA . ILE A 1 93 ? 12.284 2.446 -6.694 1.00 70.81 93 ILE A CA 1
ATOM 769 C C . ILE A 1 93 ? 10.861 2.921 -6.383 1.00 70.81 93 ILE A C 1
ATOM 771 O O . ILE A 1 93 ? 9.955 2.755 -7.192 1.00 70.81 93 ILE A O 1
ATOM 775 N N . TYR A 1 94 ? 10.649 3.555 -5.223 1.00 71.88 94 TYR A N 1
ATOM 776 C CA . TYR A 1 94 ? 9.324 4.064 -4.887 1.00 71.88 94 TYR A CA 1
ATOM 777 C C . TYR A 1 94 ? 8.937 5.290 -5.726 1.00 71.88 94 TYR A C 1
ATOM 779 O O . TYR A 1 94 ? 7.756 5.529 -5.923 1.00 71.88 94 TYR A O 1
ATOM 787 N N . ASN A 1 95 ? 9.879 6.062 -6.266 1.00 77.56 95 ASN A N 1
ATOM 788 C CA . ASN A 1 95 ? 9.563 7.242 -7.071 1.00 77.56 95 ASN A CA 1
ATOM 789 C C . ASN A 1 95 ? 9.311 6.941 -8.557 1.00 77.56 95 ASN A C 1
ATOM 791 O O . ASN A 1 95 ? 8.868 7.844 -9.260 1.00 77.56 95 ASN A O 1
ATOM 795 N N . GLU A 1 96 ? 9.527 5.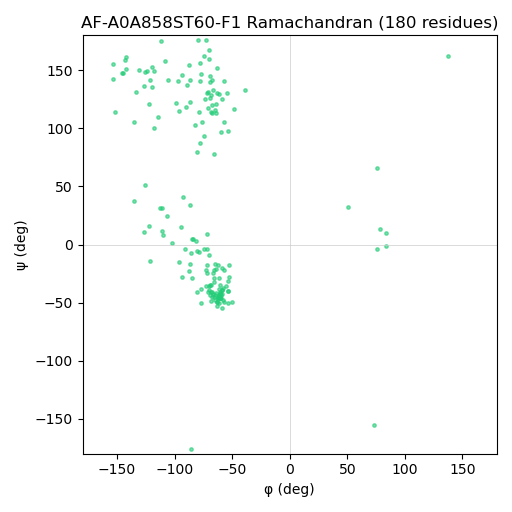708 -9.030 1.00 70.19 96 GLU A N 1
ATOM 796 C CA . GLU A 1 96 ? 9.403 5.338 -10.453 1.00 70.19 96 GLU A CA 1
ATOM 797 C C . GLU A 1 96 ? 8.051 5.725 -11.072 1.00 70.19 96 GLU A C 1
ATOM 799 O O . GLU A 1 96 ? 8.008 6.119 -12.228 1.00 70.19 96 GLU A O 1
ATOM 804 N N . LEU A 1 97 ? 6.965 5.720 -10.291 1.00 69.12 97 LEU A N 1
ATOM 805 C CA . LEU A 1 97 ? 5.649 6.201 -10.732 1.00 69.12 97 LEU A CA 1
ATOM 806 C C . LEU A 1 97 ? 5.200 7.465 -10.020 1.00 69.12 97 LEU A C 1
ATOM 808 O O . LEU A 1 97 ? 4.012 7.671 -9.792 1.00 69.12 97 LEU A O 1
ATOM 812 N N . HIS A 1 98 ? 6.132 8.324 -9.622 1.00 67.06 98 HIS A N 1
ATOM 813 C CA . HIS A 1 98 ? 5.886 9.513 -8.804 1.00 67.06 98 HIS A CA 1
ATOM 814 C C . HIS A 1 98 ? 5.073 9.224 -7.533 1.00 67.06 98 HIS A C 1
ATOM 816 O O . HIS A 1 98 ? 4.284 10.063 -7.078 1.00 67.06 98 HIS A O 1
ATOM 822 N N . ILE A 1 99 ? 5.235 8.029 -6.962 1.00 80.12 99 ILE A N 1
ATOM 823 C CA . ILE A 1 99 ? 4.760 7.761 -5.612 1.00 80.12 99 ILE A CA 1
ATOM 824 C C . ILE A 1 99 ? 5.689 8.510 -4.670 1.00 80.12 99 ILE A C 1
ATOM 826 O O . ILE A 1 99 ? 6.913 8.502 -4.803 1.00 80.12 99 ILE A O 1
ATOM 830 N N . SER A 1 100 ? 5.085 9.259 -3.762 1.00 86.12 100 SER A N 1
ATOM 831 C CA . SER A 1 100 ? 5.811 10.177 -2.901 1.00 86.12 100 SER A CA 1
ATOM 832 C C . SER A 1 100 ? 5.772 9.677 -1.469 1.00 86.12 100 SER A C 1
ATOM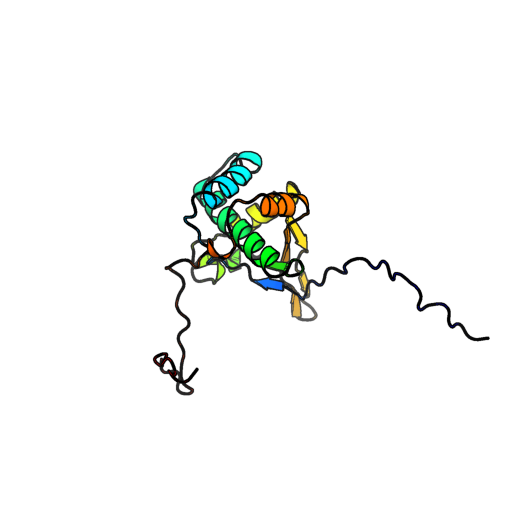 834 O O . SER A 1 100 ? 5.037 8.748 -1.126 1.00 86.12 100 SER A O 1
ATOM 836 N N . ARG A 1 101 ? 6.491 10.373 -0.584 1.00 90.56 101 ARG A N 1
ATOM 837 C CA . ARG A 1 101 ? 6.415 10.130 0.864 1.00 90.56 101 ARG A CA 1
ATOM 838 C C . ARG A 1 101 ? 4.979 10.156 1.415 1.00 90.56 101 ARG A C 1
ATOM 840 O O . ARG A 1 101 ? 4.746 9.647 2.504 1.00 90.56 101 ARG A O 1
ATOM 847 N N . LYS A 1 102 ? 4.021 10.726 0.664 1.00 91.69 102 LYS A N 1
ATOM 848 C CA . LYS A 1 102 ? 2.586 10.723 0.978 1.00 91.69 102 LYS A CA 1
ATOM 849 C C . LYS A 1 102 ? 2.021 9.309 1.143 1.00 91.69 102 LYS A C 1
ATOM 851 O O . LYS A 1 102 ? 1.016 9.160 1.822 1.00 91.69 102 LYS A O 1
ATOM 856 N N . THR A 1 103 ? 2.665 8.282 0.587 1.00 93.31 103 THR A N 1
ATOM 857 C CA . THR A 1 103 ? 2.323 6.877 0.864 1.00 93.31 103 THR A CA 1
ATOM 858 C C . THR A 1 103 ? 2.321 6.570 2.356 1.00 93.31 103 THR A C 1
ATOM 860 O O . THR A 1 103 ? 1.409 5.899 2.822 1.00 93.31 103 THR A O 1
ATOM 863 N N . ILE A 1 104 ? 3.276 7.109 3.119 1.00 94.44 104 ILE A N 1
ATOM 864 C CA . ILE A 1 104 ? 3.337 6.905 4.571 1.00 94.44 104 ILE A CA 1
ATOM 865 C C . ILE A 1 104 ? 2.088 7.507 5.229 1.00 94.44 104 ILE A C 1
ATOM 867 O O . ILE A 1 104 ? 1.392 6.799 5.947 1.00 94.44 104 ILE A O 1
ATOM 871 N N . ASP A 1 105 ? 1.747 8.760 4.901 1.00 94.69 105 ASP A N 1
ATOM 872 C CA . ASP A 1 105 ? 0.540 9.430 5.410 1.00 94.69 105 ASP A CA 1
ATOM 873 C C . ASP A 1 105 ? -0.745 8.662 5.047 1.00 94.69 105 ASP A C 1
ATOM 875 O O . ASP A 1 105 ? -1.678 8.583 5.843 1.00 94.69 105 ASP A O 1
ATOM 879 N N . VAL A 1 106 ? -0.813 8.109 3.831 1.00 95.62 106 VAL A N 1
ATOM 880 C CA . VAL A 1 106 ? -1.953 7.307 3.366 1.00 95.62 106 VAL A CA 1
ATOM 881 C C . VAL A 1 106 ? -2.082 6.025 4.177 1.00 95.62 106 VAL A C 1
ATOM 883 O O . VAL A 1 106 ? -3.175 5.717 4.643 1.00 95.62 106 VAL A O 1
ATOM 886 N N . VAL A 1 107 ? -0.983 5.293 4.367 1.00 97.19 107 VAL A N 1
ATOM 887 C CA . VAL A 1 107 ? -0.976 4.051 5.148 1.00 97.19 107 VAL A CA 1
ATOM 888 C C . VAL A 1 107 ? -1.315 4.329 6.612 1.00 97.19 107 VAL A C 1
ATOM 890 O O . VAL A 1 107 ? -2.128 3.609 7.187 1.00 97.19 107 VAL A O 1
ATOM 893 N N . ASP A 1 108 ? -0.769 5.399 7.192 1.00 96.88 108 ASP A N 1
ATOM 894 C CA . ASP A 1 108 ? -1.078 5.816 8.561 1.00 96.88 108 ASP A CA 1
ATOM 895 C C . ASP A 1 108 ? -2.565 6.161 8.702 1.00 96.88 108 ASP A C 1
ATOM 897 O O . ASP A 1 108 ? -3.215 5.688 9.634 1.00 96.88 108 ASP A O 1
ATOM 901 N N . LYS A 1 109 ? -3.148 6.882 7.733 1.00 96.88 109 LYS A N 1
ATOM 902 C CA . LYS A 1 109 ? -4.580 7.198 7.757 1.00 96.88 109 LYS A CA 1
ATOM 903 C C . LYS A 1 109 ? -5.457 5.961 7.583 1.00 96.88 109 LYS A C 1
ATOM 905 O O . LYS A 1 109 ? -6.438 5.825 8.305 1.00 96.88 109 LYS A O 1
ATOM 910 N N . LEU A 1 110 ? -5.113 5.047 6.670 1.00 97.88 110 LEU A N 1
ATOM 911 C CA . LEU A 1 110 ? -5.820 3.768 6.515 1.00 97.88 110 LEU A CA 1
ATOM 912 C C . LEU A 1 110 ? -5.754 2.926 7.796 1.00 97.88 110 LEU A C 1
ATOM 914 O O . LEU A 1 110 ? -6.719 2.238 8.127 1.00 97.88 110 LEU A O 1
ATOM 918 N N . SER A 1 111 ? -4.633 2.997 8.517 1.00 97.88 111 SER A N 1
ATOM 919 C CA . SER A 1 111 ? -4.475 2.331 9.807 1.00 97.88 111 SER A CA 1
ATOM 920 C C . SER A 1 111 ? -5.301 2.983 10.909 1.00 97.88 111 SER A C 1
ATOM 922 O O . SER A 1 111 ? -5.919 2.271 11.694 1.00 97.88 111 SER A O 1
ATOM 924 N N . GLU A 1 112 ? -5.356 4.314 10.946 1.00 97.38 112 GLU A N 1
ATOM 925 C CA . GLU A 1 112 ? -6.165 5.089 11.893 1.00 97.38 112 GLU A CA 1
ATOM 926 C C . GLU A 1 112 ? -7.662 4.780 11.748 1.00 97.38 112 GLU A C 1
ATOM 928 O O . GLU A 1 112 ? -8.358 4.610 12.745 1.00 97.38 112 GLU A O 1
ATOM 933 N N . VAL A 1 113 ? -8.157 4.663 10.511 1.00 97.44 113 VAL A N 1
ATOM 934 C CA . VAL A 1 113 ? -9.576 4.372 10.230 1.00 97.44 113 VAL A CA 1
ATOM 935 C C . VAL A 1 113 ? -9.910 2.877 10.257 1.00 97.44 113 VAL A C 1
ATOM 937 O O . VAL A 1 113 ? -11.034 2.499 9.939 1.00 97.44 113 VAL A O 1
ATOM 940 N N . GLY A 1 114 ? -8.948 2.022 10.618 1.00 97.69 114 GLY A N 1
ATOM 941 C CA . GLY A 1 114 ? -9.166 0.590 10.817 1.00 97.69 114 GLY A CA 1
ATOM 942 C C . GLY A 1 114 ? -9.252 -0.251 9.543 1.00 97.69 114 GLY A C 1
ATOM 943 O O . GLY A 1 114 ? -9.644 -1.409 9.632 1.00 97.69 114 GLY A O 1
ATOM 944 N N . LEU A 1 115 ? -8.864 0.271 8.374 1.00 98.00 115 LEU A N 1
ATOM 945 C CA . LEU A 1 115 ? -8.849 -0.485 7.110 1.00 98.00 115 LEU A CA 1
ATOM 946 C C . LEU A 1 115 ? -7.561 -1.292 6.908 1.00 98.00 115 LEU A C 1
ATOM 948 O O . LEU A 1 115 ? -7.561 -2.328 6.244 1.00 98.00 115 LEU A O 1
ATOM 952 N N . VAL A 1 116 ? -6.447 -0.830 7.471 1.00 98.12 116 VAL A N 1
ATOM 953 C CA . VAL A 1 116 ? -5.139 -1.479 7.329 1.00 98.12 116 VAL A CA 1
ATOM 954 C C . VAL A 1 116 ? -4.538 -1.728 8.702 1.00 98.12 116 VAL A C 1
ATOM 956 O O . VAL A 1 116 ? -4.557 -0.862 9.566 1.00 98.12 116 VAL A O 1
ATOM 959 N N . LYS A 1 117 ? -3.968 -2.911 8.920 1.00 97.31 117 LYS A N 1
ATOM 960 C CA . LYS A 1 117 ? -3.118 -3.160 10.085 1.00 97.31 117 LYS A CA 1
ATOM 961 C C . LYS A 1 117 ? -1.664 -3.006 9.669 1.00 97.31 117 LYS A C 1
ATOM 963 O O . LYS A 1 117 ? -1.288 -3.405 8.568 1.00 97.31 117 LYS A O 1
ATOM 968 N N . THR A 1 118 ? -0.852 -2.413 10.539 1.00 96.75 118 THR A N 1
ATOM 969 C CA . THR A 1 118 ? 0.575 -2.208 10.287 1.00 96.75 118 THR A CA 1
ATOM 970 C C . THR A 1 118 ? 1.429 -2.821 11.389 1.00 96.75 118 THR A C 1
ATOM 972 O O . THR A 1 118 ? 1.033 -2.885 12.552 1.00 96.75 118 THR A O 1
ATOM 975 N N . HIS A 1 119 ? 2.629 -3.257 11.016 1.00 95.69 119 HIS A N 1
ATOM 976 C CA . HIS A 1 119 ? 3.695 -3.593 11.947 1.00 95.69 119 HIS A CA 1
ATOM 977 C C . HIS A 1 119 ? 4.919 -2.741 11.633 1.00 95.69 119 HIS A C 1
ATOM 979 O O . HIS A 1 119 ? 5.482 -2.808 10.534 1.00 95.69 119 HIS A O 1
ATOM 985 N N . MET A 1 120 ? 5.356 -1.966 12.622 1.00 93.50 120 MET A N 1
ATOM 986 C CA . MET A 1 120 ? 6.494 -1.067 12.482 1.00 93.50 120 MET A CA 1
ATOM 987 C C . MET A 1 120 ? 7.796 -1.842 12.290 1.00 93.50 120 MET A C 1
ATOM 989 O O . MET A 1 120 ? 8.090 -2.815 12.984 1.00 93.50 120 MET A O 1
ATOM 993 N N . GLY A 1 121 ? 8.576 -1.410 11.306 1.00 91.06 121 GLY A N 1
ATOM 994 C CA . GLY A 1 121 ? 9.946 -1.858 11.125 1.00 91.06 121 GLY A CA 1
ATOM 995 C C . GLY A 1 121 ? 10.874 -1.330 12.221 1.00 91.06 121 GLY A C 1
ATOM 996 O O . GLY A 1 121 ? 10.534 -0.406 12.957 1.00 91.06 121 GLY A O 1
ATOM 997 N N . PHE A 1 122 ? 12.078 -1.887 12.298 1.00 89.88 122 PHE A N 1
ATOM 998 C CA . PHE A 1 122 ? 13.129 -1.404 13.191 1.00 89.88 122 PHE A CA 1
ATOM 999 C C . PHE A 1 122 ? 14.494 -1.497 12.515 1.00 89.88 122 PHE A C 1
ATOM 1001 O O . PHE A 1 122 ? 14.675 -2.232 11.546 1.00 89.88 122 PHE A O 1
ATOM 1008 N N . LYS A 1 123 ? 15.468 -0.761 13.047 1.00 89.31 123 LYS A N 1
ATOM 1009 C CA . LYS A 1 123 ? 16.876 -0.876 12.669 1.00 89.31 123 LYS A CA 1
ATOM 1010 C C . LYS A 1 123 ? 17.718 -0.872 13.934 1.00 89.31 123 LYS A C 1
ATOM 1012 O O . LYS A 1 123 ? 17.881 0.173 14.562 1.00 89.31 123 LYS A O 1
ATOM 1017 N N . ASP A 1 124 ? 18.233 -2.034 14.305 1.00 88.38 124 ASP A N 1
ATOM 1018 C CA . ASP A 1 124 ? 19.176 -2.158 15.407 1.00 88.38 124 ASP A CA 1
ATOM 1019 C C . ASP A 1 124 ? 20.565 -1.726 14.921 1.00 88.38 124 ASP A C 1
ATOM 1021 O O . ASP A 1 124 ? 21.176 -2.348 14.052 1.00 88.38 124 ASP A O 1
ATOM 1025 N N . ARG A 1 125 ? 21.064 -0.618 15.476 1.00 89.62 125 ARG A N 1
ATOM 1026 C CA . ARG A 1 125 ? 22.368 -0.053 15.105 1.00 89.62 125 ARG A CA 1
ATOM 1027 C C . ARG A 1 125 ? 23.548 -0.869 15.630 1.00 89.62 125 ARG A C 1
ATOM 1029 O O . ARG A 1 125 ? 24.633 -0.746 15.078 1.00 89.62 125 ARG A O 1
ATOM 1036 N N . ARG A 1 126 ? 23.354 -1.673 16.678 1.00 88.25 126 ARG A N 1
ATOM 1037 C CA . ARG A 1 126 ? 24.414 -2.478 17.296 1.00 88.25 126 ARG A CA 1
ATOM 1038 C C . ARG A 1 126 ? 24.669 -3.757 16.508 1.00 88.25 126 ARG A C 1
ATOM 1040 O O . ARG A 1 126 ? 25.815 -4.153 16.350 1.00 88.25 126 ARG A O 1
ATOM 1047 N N . THR A 1 127 ? 23.605 -4.401 16.035 1.00 89.00 127 THR A N 1
ATOM 1048 C CA . THR A 1 127 ? 23.692 -5.658 15.273 1.00 89.00 127 THR A CA 1
ATOM 1049 C C . THR A 1 127 ? 23.664 -5.445 13.761 1.00 89.00 127 THR A C 1
ATOM 1051 O O . THR A 1 127 ? 23.979 -6.362 13.011 1.00 89.00 127 THR A O 1
ATOM 1054 N N . GLY A 1 128 ? 23.266 -4.255 13.297 1.00 85.81 128 GLY A N 1
ATOM 1055 C CA . GLY A 1 128 ? 23.048 -3.959 11.880 1.00 85.81 128 GLY A CA 1
ATOM 1056 C C . GLY A 1 128 ? 21.749 -4.549 11.320 1.00 85.81 128 GLY A C 1
ATOM 1057 O O . GLY A 1 128 ? 21.408 -4.285 10.167 1.00 85.81 128 GLY A O 1
ATOM 1058 N N . VAL A 1 129 ? 20.997 -5.312 12.122 1.00 85.62 129 VAL A N 1
ATOM 1059 C CA . VAL A 1 129 ? 19.766 -5.972 11.688 1.00 85.62 129 VAL A CA 1
ATOM 1060 C C . VAL A 1 129 ? 18.650 -4.945 11.538 1.00 85.62 129 VAL A C 1
ATOM 1062 O O . VAL A 1 129 ? 18.308 -4.210 12.467 1.00 85.62 129 VAL A O 1
ATOM 1065 N N . GLY A 1 130 ? 18.051 -4.918 10.351 1.00 85.94 130 GLY A N 1
ATOM 1066 C CA . GLY A 1 130 ? 16.915 -4.069 10.028 1.00 85.94 130 GLY A CA 1
ATOM 1067 C C . GLY A 1 130 ? 15.742 -4.873 9.489 1.00 85.94 130 GLY A C 1
ATOM 1068 O O . GLY A 1 130 ? 15.910 -5.891 8.822 1.00 85.94 130 GLY A O 1
ATOM 1069 N N . ARG A 1 131 ? 14.533 -4.399 9.768 1.00 89.88 131 ARG A N 1
ATOM 1070 C CA . ARG A 1 131 ? 13.279 -4.932 9.242 1.00 89.88 131 ARG A CA 1
ATOM 1071 C C . ARG A 1 131 ? 12.413 -3.771 8.760 1.00 89.88 131 ARG A C 1
ATOM 1073 O O . ARG A 1 131 ? 12.235 -2.801 9.488 1.00 89.88 131 ARG A O 1
ATOM 1080 N N . ILE A 1 132 ? 11.883 -3.879 7.542 1.00 92.62 132 ILE A N 1
ATOM 1081 C CA . ILE A 1 132 ? 11.009 -2.869 6.913 1.00 92.62 132 ILE A CA 1
ATOM 1082 C C . ILE A 1 132 ? 9.604 -2.912 7.547 1.00 92.62 132 ILE A C 1
ATOM 1084 O O . ILE A 1 132 ? 9.269 -3.869 8.235 1.00 92.62 132 ILE A O 1
ATOM 1088 N N . SER A 1 133 ? 8.770 -1.884 7.395 1.00 95.50 133 SER A N 1
ATOM 1089 C CA . SER A 1 133 ? 7.404 -1.922 7.948 1.00 95.50 133 SER A CA 1
ATOM 1090 C C . SER A 1 133 ? 6.485 -2.781 7.086 1.00 95.50 133 SER A C 1
ATOM 1092 O O . SER A 1 133 ? 6.688 -2.874 5.878 1.00 95.50 133 SER A O 1
ATOM 1094 N N . ARG A 1 134 ? 5.513 -3.458 7.705 1.00 96.31 134 ARG A N 1
ATOM 1095 C CA . ARG A 1 134 ? 4.571 -4.371 7.031 1.00 96.31 134 ARG A CA 1
ATOM 1096 C C . ARG A 1 134 ? 3.158 -3.838 7.187 1.00 96.31 134 ARG A C 1
ATOM 1098 O O . ARG A 1 134 ? 2.854 -3.210 8.199 1.00 96.31 134 ARG A O 1
ATOM 1105 N N . MET A 1 135 ? 2.313 -4.104 6.205 1.00 97.00 135 MET A N 1
ATOM 1106 C CA . MET A 1 135 ? 0.893 -3.792 6.225 1.00 97.00 135 MET A CA 1
ATOM 1107 C C . MET A 1 135 ? 0.073 -4.901 5.566 1.00 97.00 135 MET A C 1
ATOM 1109 O O . MET A 1 135 ? 0.574 -5.612 4.693 1.00 97.00 135 MET A O 1
ATOM 1113 N N . TRP A 1 136 ? -1.171 -5.060 6.001 1.00 97.56 136 TRP A N 1
ATOM 1114 C CA . TRP A 1 136 ? -2.143 -6.004 5.443 1.00 97.56 136 TRP A CA 1
ATOM 1115 C C . TRP A 1 136 ? -3.568 -5.491 5.709 1.00 97.56 136 TRP A C 1
ATOM 1117 O O . TRP A 1 136 ? -3.760 -4.686 6.632 1.00 97.56 136 TRP A O 1
ATOM 1127 N N . PRO A 1 137 ? -4.567 -5.891 4.902 1.00 97.69 137 PRO A N 1
ATOM 1128 C CA . PRO A 1 137 ? -5.928 -5.405 5.083 1.00 97.69 137 PRO A CA 1
ATOM 1129 C C . PRO A 1 137 ? -6.537 -5.964 6.376 1.00 97.69 137 PRO A C 1
ATOM 1131 O O . PRO A 1 137 ? -6.262 -7.096 6.783 1.00 97.69 137 PRO A O 1
ATOM 1134 N N . THR A 1 138 ? -7.367 -5.167 7.042 1.00 97.75 138 THR A N 1
ATOM 1135 C CA . THR A 1 138 ? -8.212 -5.648 8.143 1.00 97.75 138 THR A CA 1
ATOM 1136 C C . THR A 1 138 ? -9.453 -6.349 7.596 1.00 97.75 138 THR A C 1
ATOM 1138 O O . THR A 1 138 ? -9.705 -6.345 6.392 1.00 97.75 138 THR A O 1
ATOM 1141 N N . ARG A 1 139 ? -10.274 -6.919 8.487 1.00 96.56 139 ARG A N 1
ATOM 1142 C CA . ARG A 1 139 ? -11.567 -7.511 8.106 1.00 96.56 139 ARG A CA 1
ATOM 1143 C C . ARG A 1 139 ? -12.470 -6.529 7.356 1.00 96.56 139 ARG A C 1
ATOM 1145 O O . ARG A 1 139 ? -13.148 -6.947 6.426 1.00 96.56 139 ARG A O 1
ATOM 1152 N N . ASP A 1 140 ? -12.443 -5.249 7.717 1.00 97.06 140 ASP A N 1
ATOM 1153 C CA . ASP A 1 140 ? -13.288 -4.233 7.086 1.00 97.06 140 ASP A CA 1
ATOM 1154 C C . ASP A 1 140 ? -12.874 -3.991 5.633 1.00 97.06 140 ASP A C 1
ATOM 1156 O O . ASP A 1 140 ? -13.718 -3.998 4.739 1.00 97.06 140 ASP A O 1
ATOM 1160 N N . LEU A 1 141 ? -11.569 -3.857 5.373 1.00 97.38 141 LEU A N 1
ATOM 1161 C CA . LEU A 1 141 ? -11.066 -3.707 4.009 1.00 97.38 141 LEU A CA 1
ATOM 1162 C C . LEU A 1 141 ? -11.206 -5.003 3.197 1.00 97.38 141 LEU A C 1
ATOM 1164 O O . LEU A 1 141 ? -11.527 -4.941 2.015 1.00 97.38 141 LEU A O 1
ATOM 1168 N N . ILE A 1 142 ? -11.033 -6.172 3.824 1.00 97.31 142 ILE A N 1
ATOM 1169 C CA . ILE A 1 142 ? -11.281 -7.473 3.184 1.00 97.31 142 ILE A CA 1
ATOM 1170 C C . ILE A 1 142 ? -12.737 -7.584 2.734 1.00 97.31 142 ILE A C 1
ATOM 1172 O O . ILE A 1 142 ? -12.986 -7.940 1.589 1.00 97.31 142 ILE A O 1
ATOM 1176 N N . LYS A 1 143 ? -13.697 -7.208 3.583 1.00 96.88 143 LYS A N 1
ATOM 1177 C CA . LYS A 1 143 ? -15.114 -7.216 3.209 1.00 96.88 143 LYS A CA 1
ATOM 1178 C C . LYS A 1 143 ? -15.378 -6.316 1.999 1.00 96.88 143 LYS A C 1
ATOM 1180 O O . LYS A 1 143 ? -16.072 -6.710 1.068 1.00 96.88 143 LYS A O 1
ATOM 1185 N N . MET A 1 144 ? -14.763 -5.132 1.973 1.00 96.56 144 MET A N 1
ATOM 1186 C CA . MET A 1 144 ? -14.824 -4.247 0.807 1.00 96.56 144 MET A CA 1
ATOM 1187 C C . MET A 1 144 ? -14.218 -4.901 -0.448 1.00 96.56 144 MET A C 1
ATOM 1189 O O . MET A 1 144 ? -14.748 -4.725 -1.540 1.00 96.56 144 MET A O 1
ATOM 1193 N N . PHE A 1 145 ? -13.127 -5.660 -0.311 1.00 96.12 145 PHE A N 1
ATOM 1194 C CA . PHE A 1 145 ? -12.514 -6.406 -1.415 1.00 96.12 145 PHE A CA 1
ATOM 1195 C C . PHE A 1 145 ? -13.367 -7.579 -1.908 1.00 96.12 145 PHE A C 1
ATOM 1197 O O . PHE A 1 145 ? -13.359 -7.871 -3.100 1.00 96.12 145 PHE A O 1
ATOM 1204 N N . GLU A 1 146 ? -14.095 -8.258 -1.026 1.00 94.25 146 GLU A N 1
ATOM 1205 C CA . GLU A 1 146 ? -15.020 -9.338 -1.392 1.00 94.25 146 GLU A CA 1
ATOM 1206 C C . GLU A 1 146 ? -16.233 -8.814 -2.171 1.00 94.25 146 GLU A C 1
ATOM 1208 O O . GLU A 1 146 ? -16.699 -9.469 -3.099 1.00 94.25 146 GLU A O 1
ATOM 1213 N N . GLU A 1 147 ? -16.703 -7.613 -1.831 1.00 93.69 147 GLU A N 1
ATOM 1214 C CA . GLU A 1 147 ? -17.803 -6.915 -2.510 1.00 93.69 147 GLU A CA 1
ATOM 1215 C C . GLU A 1 147 ? -17.360 -6.205 -3.807 1.00 93.69 147 GLU A C 1
ATOM 1217 O O . GLU A 1 147 ? -18.191 -5.662 -4.540 1.00 93.69 147 GLU A O 1
ATOM 1222 N N . ALA A 1 148 ? -16.057 -6.189 -4.107 1.00 92.38 148 ALA A N 1
ATOM 1223 C CA . ALA A 1 148 ? -15.516 -5.512 -5.275 1.00 92.38 148 ALA A CA 1
ATOM 1224 C C . ALA A 1 148 ? -15.939 -6.205 -6.581 1.00 92.38 148 ALA A C 1
ATOM 1226 O O . ALA A 1 148 ? -15.718 -7.397 -6.785 1.00 92.38 148 ALA A O 1
ATOM 1227 N N . ALA A 1 149 ? -16.479 -5.425 -7.517 1.00 92.12 149 ALA A N 1
ATOM 1228 C CA . ALA A 1 149 ? -16.902 -5.895 -8.837 1.00 92.12 149 ALA A CA 1
ATOM 1229 C C . ALA A 1 149 ? -15.756 -5.896 -9.875 1.00 92.12 149 ALA A C 1
ATOM 1231 O O . ALA A 1 149 ? -15.975 -5.600 -11.046 1.00 92.12 149 ALA A O 1
ATOM 1232 N N . PHE A 1 150 ? -14.526 -6.175 -9.437 1.00 91.44 150 PHE A N 1
ATOM 1233 C CA . PHE A 1 150 ? -13.343 -6.303 -10.292 1.00 91.44 150 PHE A CA 1
ATOM 1234 C C . PHE A 1 150 ? -12.417 -7.409 -9.778 1.00 91.44 150 PHE A C 1
ATOM 1236 O O . PHE A 1 150 ? -12.471 -7.816 -8.617 1.00 91.44 150 PHE A O 1
ATOM 1243 N N . SER A 1 151 ? -11.573 -7.914 -10.664 1.00 91.38 151 SER A N 1
ATOM 1244 C CA . SER A 1 151 ? -10.663 -9.035 -10.466 1.00 91.38 151 SER A CA 1
ATOM 1245 C C . SER A 1 151 ? -9.205 -8.562 -10.393 1.00 91.38 151 SER A C 1
ATOM 1247 O O . SER A 1 151 ? -8.870 -7.508 -10.936 1.00 91.38 151 SER A O 1
ATOM 1249 N N . PRO A 1 152 ? -8.284 -9.336 -9.783 1.00 88.50 152 PRO A N 1
ATOM 1250 C CA . PRO A 1 152 ? -6.848 -9.076 -9.895 1.00 88.50 152 PRO A CA 1
ATOM 1251 C C . PRO A 1 152 ? -6.344 -8.957 -11.339 1.00 88.50 152 PRO A C 1
ATOM 1253 O O . PRO A 1 152 ? -5.369 -8.251 -11.575 1.00 88.50 152 PRO A O 1
ATOM 1256 N N . PHE A 1 153 ? -7.006 -9.613 -12.299 1.00 88.69 153 PHE A N 1
ATOM 1257 C CA . PHE A 1 153 ? -6.658 -9.532 -13.723 1.00 88.69 153 PHE A CA 1
ATOM 1258 C C . PHE A 1 153 ? -7.003 -8.178 -14.361 1.00 88.69 153 PHE A C 1
ATOM 1260 O O . PHE A 1 153 ? -6.426 -7.829 -15.386 1.00 88.69 153 PHE A O 1
ATOM 1267 N N . ASP A 1 154 ? -7.868 -7.384 -13.723 1.00 88.25 154 ASP A N 1
ATOM 1268 C CA . ASP A 1 154 ? -8.207 -6.018 -14.146 1.00 88.25 154 ASP A CA 1
ATOM 1269 C C . ASP A 1 154 ? -7.186 -4.979 -13.631 1.00 88.25 154 ASP A C 1
ATOM 1271 O O . ASP A 1 154 ? -7.360 -3.762 -13.785 1.00 88.25 154 ASP A O 1
ATOM 1275 N N . ILE A 1 155 ? -6.119 -5.449 -12.973 1.00 87.69 155 ILE A N 1
ATOM 1276 C CA . ILE A 1 155 ? -5.055 -4.634 -12.387 1.00 87.69 155 ILE A CA 1
ATOM 1277 C C . ILE A 1 155 ? -3.739 -4.989 -13.075 1.00 87.69 155 ILE A C 1
ATOM 1279 O O . ILE A 1 155 ? -3.081 -5.983 -12.764 1.00 87.69 155 ILE A O 1
ATOM 1283 N N . GLY A 1 156 ? -3.347 -4.134 -14.013 1.00 83.75 156 GLY A N 1
ATOM 1284 C CA . GLY A 1 156 ? -2.114 -4.265 -14.773 1.00 83.75 156 GLY A CA 1
ATOM 1285 C C . GLY A 1 156 ? -0.892 -3.656 -14.084 1.00 83.75 156 GLY A C 1
ATOM 1286 O O . GLY A 1 156 ? -0.941 -3.139 -12.962 1.00 83.75 156 GLY A O 1
ATOM 1287 N N . SER A 1 157 ? 0.222 -3.696 -14.816 1.00 78.50 157 SER A N 1
ATOM 1288 C CA . SER A 1 157 ? 1.404 -2.876 -14.540 1.00 78.50 157 SER A CA 1
ATOM 1289 C C . SER A 1 157 ? 1.349 -1.584 -15.356 1.00 78.50 157 SER A C 1
ATOM 1291 O O . SER A 1 157 ? 0.871 -1.590 -16.489 1.00 78.50 157 SER A O 1
ATOM 1293 N N . SER A 1 158 ? 1.851 -0.485 -14.795 1.00 74.00 158 SER A N 1
ATOM 1294 C CA . SER A 1 158 ? 2.004 0.777 -15.526 1.00 74.00 158 SER A CA 1
ATOM 1295 C C . SER A 1 158 ? 2.869 0.597 -16.785 1.00 74.00 158 SER A C 1
ATOM 1297 O O . SER A 1 158 ? 3.892 -0.089 -16.710 1.00 74.00 158 SER A O 1
ATOM 1299 N N . PRO A 1 159 ? 2.533 1.251 -17.914 1.00 68.06 159 PRO A N 1
ATOM 1300 C CA . PRO A 1 159 ? 3.366 1.248 -19.121 1.00 68.06 159 PRO A CA 1
ATOM 1301 C C . PRO A 1 159 ? 4.724 1.947 -18.933 1.00 68.06 159 PRO A C 1
ATOM 1303 O O . PRO A 1 159 ? 5.627 1.742 -19.733 1.00 68.06 159 PRO A O 1
ATOM 1306 N N . GLU A 1 160 ? 4.887 2.752 -17.879 1.00 70.50 160 GLU A N 1
ATOM 1307 C CA . GLU A 1 160 ? 6.164 3.391 -17.517 1.00 70.50 160 GLU A CA 1
ATOM 1308 C C . GLU A 1 160 ? 7.133 2.427 -16.804 1.00 70.50 160 GLU A C 1
ATOM 1310 O O . GLU A 1 160 ? 8.281 2.784 -16.536 1.00 70.50 160 GLU A O 1
ATOM 1315 N N . ARG A 1 161 ? 6.692 1.201 -16.479 1.00 73.00 161 ARG A N 1
ATOM 1316 C CA . ARG A 1 161 ? 7.542 0.187 -15.853 1.00 73.00 161 ARG A CA 1
ATOM 1317 C C . ARG A 1 161 ? 8.663 -0.208 -16.813 1.00 73.00 161 ARG A C 1
ATOM 1319 O O . ARG A 1 161 ? 8.405 -0.726 -17.897 1.00 73.00 161 ARG A O 1
ATOM 1326 N N . VAL A 1 162 ? 9.909 -0.014 -16.383 1.00 66.50 162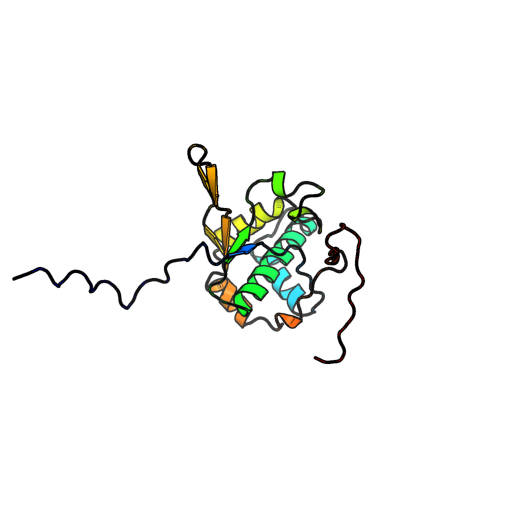 VAL A N 1
ATOM 1327 C CA . VAL A 1 162 ? 11.084 -0.443 -17.152 1.00 66.50 162 VAL A CA 1
ATOM 1328 C C . VAL A 1 162 ? 11.034 -1.970 -17.323 1.00 66.50 162 VAL A C 1
ATOM 1330 O O . VAL A 1 162 ? 10.831 -2.680 -16.330 1.00 66.50 162 VAL A O 1
ATOM 1333 N N . PRO A 1 163 ? 11.182 -2.497 -18.553 1.00 69.75 163 PRO A N 1
ATOM 1334 C CA . PRO A 1 163 ? 11.194 -3.935 -18.778 1.00 69.75 163 PRO A CA 1
ATOM 1335 C C . PRO A 1 163 ? 12.391 -4.584 -18.079 1.00 69.75 163 PRO A C 1
ATOM 1337 O O . PRO A 1 163 ? 13.444 -3.969 -17.903 1.00 69.75 163 PRO A O 1
ATOM 1340 N N . ILE A 1 164 ? 12.239 -5.854 -17.700 1.00 72.00 164 ILE A N 1
ATOM 1341 C CA . ILE A 1 164 ? 13.385 -6.664 -17.286 1.00 72.00 164 ILE A CA 1
ATOM 1342 C C . ILE A 1 164 ? 14.243 -6.883 -18.529 1.00 72.00 164 ILE A C 1
ATOM 1344 O O . ILE A 1 164 ? 13.775 -7.456 -19.512 1.00 72.00 164 ILE A O 1
ATOM 1348 N N . VAL A 1 165 ? 15.489 -6.421 -18.475 1.00 76.38 165 VAL A N 1
ATOM 1349 C CA . VAL A 1 165 ? 16.474 -6.653 -19.529 1.00 76.38 165 VAL A CA 1
ATOM 1350 C C . VAL A 1 165 ? 17.310 -7.856 -19.122 1.00 76.38 165 VAL A C 1
ATOM 1352 O O . VAL A 1 165 ? 17.998 -7.825 -18.100 1.00 76.38 165 VAL A O 1
ATOM 1355 N N . LEU A 1 166 ? 17.207 -8.934 -19.897 1.00 80.94 166 LEU A N 1
ATOM 1356 C CA . LEU A 1 166 ? 18.100 -10.074 -19.754 1.00 80.94 166 LEU A CA 1
ATOM 1357 C C . LEU A 1 166 ? 19.480 -9.666 -20.261 1.00 80.94 166 LEU A C 1
ATOM 1359 O O . LEU A 1 166 ? 19.605 -9.100 -21.345 1.00 80.94 166 LEU A O 1
ATOM 1363 N N . ARG A 1 167 ? 20.503 -9.956 -19.461 1.00 86.62 167 ARG A N 1
ATOM 1364 C CA . ARG A 1 167 ? 21.902 -9.725 -19.812 1.00 86.62 167 ARG A CA 1
ATOM 1365 C C . ARG A 1 167 ? 22.673 -11.030 -19.753 1.00 86.62 167 ARG A C 1
ATOM 1367 O O . ARG A 1 167 ? 22.400 -11.844 -18.870 1.00 86.62 167 ARG A O 1
ATOM 1374 N N . ASN A 1 168 ? 23.597 -11.224 -20.687 1.00 87.56 168 ASN A N 1
ATOM 1375 C CA . ASN A 1 168 ? 24.535 -12.344 -20.651 1.00 87.56 168 ASN A CA 1
ATOM 1376 C C . ASN A 1 168 ? 25.603 -12.140 -19.554 1.00 87.56 168 ASN A C 1
ATOM 1378 O 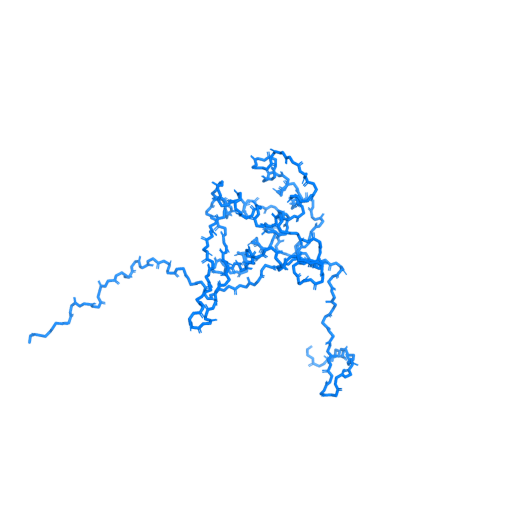O . ASN A 1 168 ? 25.654 -11.098 -18.894 1.00 87.56 168 ASN A O 1
ATOM 1382 N N . ASP A 1 169 ? 26.473 -13.137 -19.377 1.00 87.19 169 ASP A N 1
ATOM 1383 C CA . ASP A 1 169 ? 27.569 -13.105 -18.395 1.00 87.19 169 ASP A CA 1
ATOM 1384 C C . ASP A 1 169 ? 28.592 -11.980 -18.659 1.00 87.19 169 ASP A C 1
ATOM 1386 O O . ASP A 1 169 ? 29.340 -11.583 -17.765 1.00 87.19 169 ASP A O 1
ATOM 1390 N N . GLU A 1 170 ? 28.599 -11.430 -19.874 1.00 85.94 170 GLU A N 1
ATOM 1391 C CA . GLU A 1 170 ? 29.455 -10.325 -20.320 1.00 85.94 170 GLU A CA 1
ATOM 1392 C C . GLU A 1 170 ? 28.788 -8.948 -20.103 1.00 85.94 170 GLU A C 1
ATOM 1394 O O . GLU A 1 170 ? 29.417 -7.906 -20.294 1.00 85.94 170 GLU A O 1
ATOM 1399 N N . GLY A 1 171 ? 27.537 -8.927 -19.627 1.00 80.94 171 GLY A N 1
ATOM 1400 C CA . GLY A 1 171 ? 26.769 -7.719 -19.322 1.00 80.94 171 GLY A CA 1
ATOM 1401 C C . GLY A 1 171 ? 26.056 -7.090 -20.523 1.00 80.94 171 GLY A C 1
ATOM 1402 O O . GLY A 1 171 ? 25.538 -5.977 -20.393 1.00 80.94 171 GLY A O 1
ATOM 1403 N N . GLU A 1 172 ? 26.015 -7.780 -21.659 1.00 86.38 172 GLU A N 1
ATOM 1404 C CA . GLU A 1 172 ? 25.345 -7.355 -22.886 1.00 86.38 172 GLU A CA 1
ATOM 1405 C C . GLU A 1 172 ? 23.870 -7.764 -22.875 1.00 86.38 172 GLU A C 1
ATOM 1407 O O . GLU A 1 172 ? 23.513 -8.851 -22.414 1.00 86.38 172 GLU A O 1
ATOM 1412 N N . ASP A 1 173 ? 23.005 -6.889 -23.388 1.00 87.12 173 ASP A N 1
ATOM 1413 C CA . ASP A 1 173 ? 21.566 -7.135 -23.459 1.00 87.12 173 ASP A CA 1
ATOM 1414 C C . ASP A 1 173 ? 21.270 -8.248 -24.486 1.00 87.12 173 ASP A C 1
ATOM 1416 O O . ASP A 1 173 ? 21.659 -8.149 -25.651 1.00 87.12 173 ASP A O 1
ATOM 1420 N N . ILE A 1 174 ? 20.552 -9.295 -24.069 1.00 84.75 174 ILE A N 1
ATOM 1421 C CA . ILE A 1 174 ? 20.139 -10.405 -24.940 1.00 84.75 174 ILE A CA 1
ATOM 1422 C C . ILE A 1 174 ? 18.646 -10.322 -25.266 1.00 84.75 174 ILE A C 1
ATOM 1424 O O . ILE A 1 174 ? 17.812 -9.982 -24.422 1.00 84.75 174 ILE A O 1
ATOM 1428 N N . ALA A 1 175 ? 18.298 -10.649 -26.511 1.00 77.25 175 ALA A N 1
ATOM 1429 C CA . ALA A 1 175 ? 16.908 -10.747 -26.931 1.00 77.25 175 ALA A CA 1
ATOM 1430 C C . ALA A 1 175 ? 16.235 -11.955 -26.264 1.00 77.25 175 ALA A C 1
ATOM 1432 O O . ALA A 1 175 ? 16.820 -13.031 -26.154 1.00 77.25 175 ALA A O 1
ATOM 1433 N N . PHE A 1 176 ? 14.985 -11.781 -25.833 1.00 72.50 176 PHE A N 1
ATOM 1434 C CA . PHE A 1 176 ? 14.175 -12.901 -25.370 1.00 72.50 176 PHE A CA 1
ATOM 1435 C C . PHE A 1 176 ? 13.685 -13.698 -26.582 1.00 72.50 176 PHE A C 1
ATOM 1437 O O . PHE A 1 176 ? 12.788 -13.254 -27.300 1.00 72.50 176 PHE A O 1
ATOM 1444 N N . GLU A 1 177 ? 14.273 -14.868 -26.813 1.00 74.62 177 GLU A N 1
ATOM 1445 C CA . GLU A 1 177 ? 13.787 -15.819 -27.809 1.00 74.62 177 GLU A CA 1
ATOM 1446 C C . GLU A 1 177 ? 12.775 -16.764 -27.153 1.00 74.62 177 GLU A C 1
ATOM 1448 O O . GLU A 1 177 ? 13.090 -17.491 -26.209 1.00 74.62 177 GLU A O 1
ATOM 1453 N N . ILE A 1 178 ? 11.530 -16.739 -27.637 1.00 66.88 178 ILE A N 1
ATOM 1454 C CA . ILE A 1 178 ? 10.516 -17.719 -27.237 1.00 66.88 178 ILE A CA 1
ATOM 1455 C C . ILE A 1 178 ? 10.969 -19.065 -27.795 1.00 66.88 178 ILE A C 1
ATOM 1457 O O . ILE A 1 178 ? 10.982 -19.236 -29.011 1.00 66.88 178 ILE A O 1
ATOM 1461 N N . ASN A 1 179 ? 11.32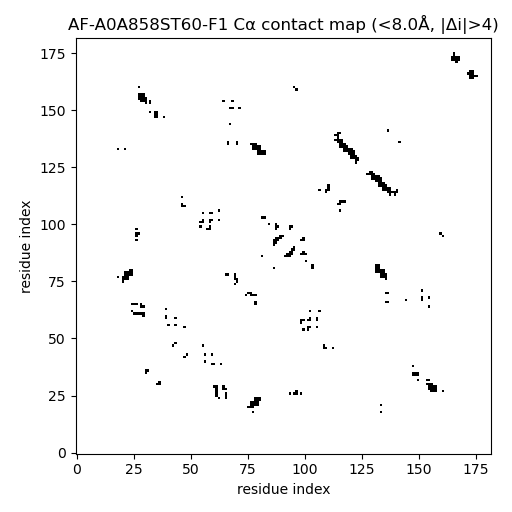0 -20.013 -26.924 1.00 74.69 179 ASN A N 1
ATOM 1462 C CA . ASN A 1 179 ? 11.532 -21.392 -27.347 1.00 74.69 179 ASN A CA 1
ATOM 1463 C C . ASN A 1 179 ? 10.170 -21.981 -27.767 1.00 74.69 179 ASN A C 1
ATOM 1465 O O . ASN A 1 179 ? 9.297 -22.113 -26.908 1.00 74.69 179 ASN A O 1
ATOM 1469 N N . PRO A 1 180 ? 9.957 -22.312 -29.053 1.00 66.56 180 PRO A N 1
ATOM 1470 C CA . PRO A 1 180 ? 8.668 -22.801 -29.534 1.00 66.56 180 PRO A CA 1
ATOM 1471 C C . PRO A 1 180 ? 8.337 -24.234 -29.079 1.00 66.56 180 PRO A C 1
ATOM 1473 O O . PRO A 1 180 ? 7.253 -24.716 -29.394 1.00 66.56 180 PRO A O 1
ATOM 1476 N N . GLU A 1 181 ? 9.239 -24.925 -28.371 1.00 63.28 181 GLU A N 1
ATOM 1477 C CA . GLU A 1 181 ? 9.055 -26.318 -27.928 1.00 63.28 181 GLU A CA 1
ATOM 1478 C C . GLU A 1 181 ? 8.483 -26.486 -26.503 1.00 63.28 181 GLU A C 1
ATOM 1480 O O . GLU A 1 181 ? 8.550 -27.584 -25.946 1.00 63.28 181 GLU A O 1
ATOM 1485 N N . LEU A 1 182 ? 7.919 -25.432 -25.904 1.00 46.66 182 LEU A N 1
ATOM 1486 C CA . LEU A 1 182 ? 7.243 -25.485 -24.596 1.00 46.66 182 LEU A CA 1
ATOM 1487 C C . LEU A 1 182 ? 5.721 -25.353 -24.708 1.00 46.66 182 LEU A C 1
ATOM 1489 O O . LEU A 1 182 ? 5.253 -24.460 -25.450 1.00 46.66 182 LEU A O 1
#

Organism: NCBI:txid1891787

Radius of gyration: 20.29 Å; Cα contacts (8 Å, |Δi|>4): 214; chains: 1; bounding box: 47×58×67 Å

Secondary structure (DSSP, 8-state):
-----SS-S-TT------TTSEEE--TTEE---TTHHHHHHHHHHHH--SS-HHHHHHHHHHHHHHHHHHHHH-TTPEEEE---GGGGSTTSGGGTTT--THHHHHHHHHHHTTSEEEE--EE-TTT--EE-EEEEE-HHHHHHHHT-S--GGG-EE-TTSPPP--B-TTS-B------TT-

Mean predicted aligned error: 9.68 Å

Foldseek 3Di:
DDPPDDPDPPPVDDPPLPLVQEDEQDLFWDFPDPQLLVLLVVVCVVQPPDDDCVLLSSLSSSVLLSLLLQCVVPVSYKYFYALDQVCCDPPHPNCLVDNHNSNNVNQVSCVVVQQKDKDCWDADPVVRDTDTIIMHGDPVNVVSSVVGPDDNVSIDGHPSDDDDFDADPVRHTDDDDDPPPD

Nearest PDB structures (foldseek):
  3u1d-assembly1_B  TM=5.267E-01  e=7.063E-01  Halomicrobium mukohataei DSM 12286
  1vde-assembly1_A  TM=3.452E-01  e=9.480E+00  Saccharomyces cerevisiae

Sequence (182 aa):
MDDDDDWLFDAAGAIREDLNYSDRLDVHRWTDHKEAIPFINNIYDRYFAGGYRNVTMKNLKVVVLDLFVKWKSDPNLKTSYSRNSNDYQVGSIYNELHISRKTIDVVDKLSEVGLVKTHMGFKDRRTGVGRISRMWPTRDLIKMFEEAAFSPFDIGSSPERVPIVLRNDEGEDIAFEINPEL